Protein AF-A0A1E5A1U1-F1 (afdb_monomer_lite)

Foldseek 3Di:
DDAQFPVNVVCVPPPDADPDLVSLVVVVVVCVVVVPPPDALQQLVVLLVLCLLQVLEAFEEEQEPDDDPQSVLVLVLVLLVLLLLSLQLSVVVCVVPVVHFDLLDQASSQVSSQSSNVSSVCCVPRVQCVFWPKDGKDKDKDWDFDFLVCVLVSVCCVVPVLQVDDPLLSVVVSVSVVSNLVSNLVSVHDHPDQAAWRWYKYWYWYWADDPPDPDTFIKIKIKTKTWGPQQSCSNNVPPDSGTDTTIMMIMIIMTTGDSVSSVVCSVVSQVVSCSSRVPGSVVSSVSRPHHYRYDNDRRHPSPPPPPPPPDPDPPPDDDVVSVCVLPVVLVVVLVVQVVPDPPPDPVSVVVVVVVSVVVSVVSSVVVVVVVVVVD

Sequence (375 aa):
MEGVSTQQFIAEEFGGKVETLDEMLKLWKSNSHLLQAGDSIPTLDDLLKDSKKAPTNTKIAVVPKQPNDSDLSSLRNIRLLEAYISASTSAILYKNNPKGWDIGNPAEAADFITKSADTQFRVITQGLPSVLNFGPAVSQSFNKQVTTADLHFEFLNGLFADFNFSKDILSELDGVLNKVRDSLEALKLSWSDQTQTLNHLVSFHYPVKVMNTELNDWKLRLFYLQVNQHSWRVSVGKSSIGKVDFKMNYFDYVSNFNDGQFERNQDTIQNYIDSLTKQGFEAIEKLTTPVAVKTDETLNQGGAPNLRLAVKSDPRSFTDEEKAEIIGDDIVNLVSNLGDLDITSPEQVYTDVKRIMDKLAEDVSERAKEVVEKK

Radius of gyration: 24.29 Å; chains: 1; bounding box: 54×76×60 Å

Secondary structure (DSSP, 8-state):
-PPPPHHHHHHHHHS-----HHHHHHHHHHHGGGS--SS--HHHHHHHHHHHHTT-EEEEEEEESS--HHHHHHHHHHHHHHHHHHHHHHHHHHHH-TT---TTSHHHHHHHHHHHHHHHHHHHHHH-TTTEEE---EEEEEEEEEETTTHHHHHHHHHHGGG---HHHHHHHHHHHHHHHHHHHHHT---S-TT-EEEEEEEEEEEEEPTTSS-EEEEEEEEEEEEEHHHHHHHH-----SEEEEEEEEEEEEEEE-HHHHHTTHHHHHHHHHHHHSS-HHHHHHHHPPEEEEE-S---S--S----------S-PPPHHHHHHHHHHHHHHHHHHHTT-----HHHHHHHHHHHHHHHHHHHHHHHHHHHHT-

Structure (mmCIF, N/CA/C/O backbone):
data_AF-A0A1E5A1U1-F1
#
_entry.id   AF-A0A1E5A1U1-F1
#
loop_
_atom_site.group_PDB
_atom_site.id
_atom_site.type_symbol
_atom_site.label_atom_id
_atom_site.label_alt_id
_atom_site.label_comp_id
_atom_site.label_asym_id
_atom_site.label_entity_id
_atom_site.label_seq_id
_atom_site.pdbx_PDB_ins_code
_atom_site.Cartn_x
_atom_site.Cartn_y
_atom_site.Cartn_z
_atom_site.occupancy
_atom_site.B_iso_or_equiv
_atom_site.auth_seq_id
_atom_site.auth_comp_id
_atom_site.auth_asym_id
_atom_site.auth_atom_id
_atom_site.pdbx_PDB_model_num
ATOM 1 N N . MET A 1 1 ? -23.531 -15.441 -7.292 1.00 34.59 1 MET A N 1
ATOM 2 C CA . MET A 1 1 ? -23.257 -13.999 -7.439 1.00 34.59 1 MET A CA 1
ATOM 3 C C . MET A 1 1 ? -22.402 -13.857 -8.677 1.00 34.59 1 MET A C 1
ATOM 5 O O . MET A 1 1 ? -21.317 -14.423 -8.699 1.00 34.59 1 MET A O 1
ATOM 9 N N . GLU A 1 2 ? -22.939 -13.249 -9.729 1.00 30.19 2 GLU A N 1
ATOM 10 C CA . GLU A 1 2 ? -22.188 -12.965 -10.954 1.00 30.19 2 GLU A CA 1
ATOM 11 C C . GLU A 1 2 ? -21.201 -11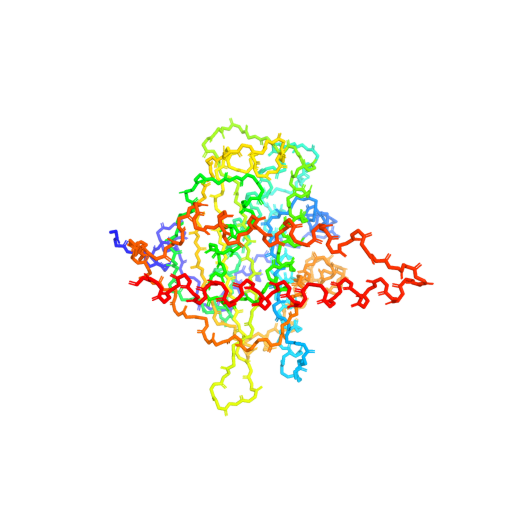.831 -10.654 1.00 30.19 2 GLU A C 1
ATOM 13 O O . GLU A 1 2 ? -21.585 -10.813 -10.080 1.00 30.19 2 GLU A O 1
ATOM 18 N N . GLY A 1 3 ? -19.916 -12.043 -10.943 1.00 31.02 3 GLY A N 1
ATOM 19 C CA . GLY A 1 3 ? -18.892 -11.022 -10.740 1.00 31.02 3 GLY A CA 1
ATOM 20 C C . GLY A 1 3 ? -19.094 -9.888 -11.738 1.00 31.02 3 GLY A C 1
ATOM 21 O O . GLY A 1 3 ? -18.980 -10.105 -12.942 1.00 31.02 3 GLY A O 1
ATOM 22 N N . VAL A 1 4 ? -19.391 -8.686 -11.249 1.00 36.44 4 VAL A N 1
ATOM 23 C CA . VAL A 1 4 ? -19.367 -7.473 -12.074 1.00 36.44 4 VAL A CA 1
ATOM 24 C C . VAL A 1 4 ? -17.914 -7.237 -12.477 1.00 36.44 4 VAL A C 1
ATOM 26 O O . VAL A 1 4 ? -17.033 -7.184 -11.618 1.00 36.44 4 VAL A O 1
ATOM 29 N N . SER A 1 5 ? -17.633 -7.142 -13.779 1.00 43.56 5 SER A N 1
ATOM 30 C CA . SER A 1 5 ? -16.268 -6.849 -14.221 1.00 43.56 5 SER A CA 1
ATOM 31 C C . SER A 1 5 ? -15.852 -5.466 -13.713 1.00 43.56 5 SER A C 1
ATOM 33 O O . SER A 1 5 ? -16.662 -4.538 -13.703 1.00 43.56 5 SER A O 1
ATOM 35 N N . THR A 1 6 ? -14.585 -5.297 -13.324 1.00 41.19 6 THR A N 1
ATOM 36 C CA . THR A 1 6 ? -14.036 -4.007 -12.871 1.00 41.19 6 THR A CA 1
ATOM 37 C C . THR A 1 6 ? -14.375 -2.881 -13.858 1.00 41.19 6 THR A C 1
ATOM 39 O O . THR A 1 6 ? -14.727 -1.782 -13.454 1.00 41.19 6 THR A O 1
ATOM 42 N N . GLN A 1 7 ? -14.379 -3.180 -15.161 1.00 39.28 7 GLN A N 1
ATOM 43 C CA . GLN A 1 7 ? -14.744 -2.240 -16.225 1.00 39.28 7 GLN A CA 1
ATOM 44 C C . GLN A 1 7 ? -16.233 -1.852 -16.232 1.00 39.28 7 GLN A C 1
ATOM 46 O O . GLN A 1 7 ? -16.561 -0.727 -16.597 1.00 39.28 7 GLN A O 1
ATOM 51 N N . GLN A 1 8 ? -17.126 -2.758 -15.833 1.00 40.84 8 GLN A N 1
ATOM 52 C CA . GLN A 1 8 ? -18.572 -2.540 -15.797 1.00 40.84 8 GLN A CA 1
ATOM 53 C C . GLN A 1 8 ? -18.989 -1.734 -14.559 1.00 40.84 8 GLN A C 1
ATOM 55 O O . GLN A 1 8 ? -19.737 -0.774 -14.697 1.00 40.84 8 GLN A O 1
ATOM 60 N N . PHE A 1 9 ? -18.384 -2.002 -13.396 1.00 43.56 9 PHE A N 1
ATOM 61 C CA . PHE A 1 9 ? -18.531 -1.151 -12.206 1.00 43.56 9 PHE A CA 1
ATOM 62 C C . PHE A 1 9 ? -17.988 0.274 -12.445 1.00 43.56 9 PHE A C 1
ATOM 64 O O . PHE A 1 9 ? -18.601 1.261 -12.047 1.00 43.56 9 PHE A O 1
ATOM 71 N N . ILE A 1 10 ? -16.861 0.398 -13.159 1.00 40.12 10 ILE A N 1
ATOM 72 C CA . ILE A 1 10 ? -16.264 1.693 -13.536 1.00 40.12 10 ILE A CA 1
ATOM 73 C C . ILE A 1 10 ? -17.156 2.477 -14.515 1.00 40.12 10 ILE A C 1
ATOM 75 O O . ILE A 1 10 ? -17.260 3.699 -14.402 1.00 40.12 10 ILE A O 1
ATOM 79 N N . ALA A 1 11 ? -17.798 1.797 -15.468 1.00 42.12 11 ALA A N 1
ATOM 80 C CA . ALA A 1 11 ? -18.701 2.430 -16.428 1.00 42.12 11 ALA A CA 1
ATOM 81 C C . ALA A 1 11 ? -20.005 2.919 -15.775 1.00 42.12 11 ALA A C 1
ATOM 83 O O . ALA A 1 11 ? -20.523 3.964 -16.170 1.00 42.12 11 ALA A O 1
ATOM 84 N N . GLU A 1 12 ? -20.508 2.183 -14.783 1.00 42.53 12 GLU A N 1
ATOM 85 C CA . GLU A 1 12 ? -21.774 2.476 -14.108 1.00 42.53 12 GLU A CA 1
ATOM 86 C C . GLU A 1 12 ? -21.691 3.686 -13.165 1.00 42.53 12 GLU A C 1
ATOM 88 O O . GLU A 1 12 ? -22.663 4.433 -13.096 1.00 42.53 12 GLU A O 1
ATOM 93 N N . GLU A 1 13 ? -20.549 3.948 -12.513 1.00 40.09 13 GLU A N 1
ATOM 94 C CA . GLU A 1 13 ? -20.470 5.044 -11.528 1.00 40.09 13 GLU A CA 1
ATOM 95 C C . GLU A 1 13 ? -19.941 6.395 -12.038 1.00 40.09 13 GLU A C 1
ATOM 97 O O . GLU A 1 13 ? -20.192 7.426 -11.415 1.00 40.09 13 GLU A O 1
ATOM 102 N N . PHE A 1 14 ? -19.203 6.451 -13.156 1.00 39.62 14 PHE A N 1
ATOM 103 C CA . PHE A 1 14 ? -18.502 7.697 -13.532 1.00 39.62 14 PHE A CA 1
ATOM 104 C C . PHE A 1 14 ? -18.563 8.097 -15.012 1.00 39.62 14 PHE A C 1
ATOM 106 O O . PHE A 1 14 ? -17.929 9.076 -15.402 1.00 39.62 14 PHE A O 1
ATOM 113 N N . GLY A 1 15 ? -19.367 7.420 -15.838 1.00 36.22 15 GLY A N 1
ATOM 114 C CA . GLY A 1 15 ? -19.815 7.979 -17.121 1.00 36.22 15 GLY A CA 1
ATOM 115 C C . GLY A 1 15 ? -18.727 8.295 -18.162 1.00 36.22 15 GLY A C 1
ATOM 116 O O . GLY A 1 15 ? -18.941 9.164 -19.006 1.00 36.22 15 GLY A O 1
ATOM 117 N N . GLY A 1 16 ? -17.581 7.605 -18.151 1.00 45.38 16 GLY A N 1
ATOM 118 C CA . GLY A 1 16 ? -16.589 7.724 -19.226 1.00 45.38 16 GLY A CA 1
ATOM 119 C C . GLY A 1 16 ? -15.363 6.825 -19.057 1.00 45.38 16 GLY A C 1
ATOM 120 O O . GLY A 1 16 ? -14.805 6.725 -17.968 1.00 45.38 16 GLY A O 1
ATOM 121 N N . LYS A 1 17 ? -14.928 6.183 -20.150 1.00 44.19 17 LYS A N 1
ATOM 122 C CA . LYS A 1 17 ? -13.649 5.462 -20.237 1.00 44.19 17 LYS A CA 1
ATOM 123 C C . LYS A 1 17 ? -12.533 6.455 -20.567 1.00 44.19 17 LYS A C 1
ATOM 125 O O . LYS A 1 17 ? -12.630 7.160 -21.565 1.00 44.19 17 LYS A O 1
ATOM 130 N N . VAL A 1 18 ? -11.480 6.493 -19.755 1.00 48.34 18 VAL A N 1
ATOM 131 C CA . VAL A 1 18 ? -10.193 7.090 -20.141 1.00 48.34 18 VAL A CA 1
ATOM 132 C C . VAL A 1 18 ? -9.328 5.939 -20.641 1.00 48.34 18 VAL A C 1
ATOM 134 O O . VAL A 1 18 ? -9.059 5.011 -19.880 1.00 48.34 18 VAL A O 1
ATOM 137 N N . GLU A 1 19 ? -8.967 5.939 -21.924 1.00 45.19 19 GLU A N 1
ATOM 138 C CA . GLU A 1 19 ? -8.394 4.762 -22.592 1.00 45.19 19 GLU A CA 1
ATOM 139 C C . GLU A 1 19 ? -6.872 4.856 -22.767 1.00 45.19 19 GLU A C 1
ATOM 141 O O . GLU A 1 19 ? -6.223 3.841 -23.024 1.00 45.19 19 GLU A O 1
ATOM 146 N N . THR A 1 20 ? -6.263 6.037 -22.582 1.00 50.47 20 THR A N 1
ATOM 147 C CA . THR A 1 20 ? -4.808 6.213 -22.754 1.00 50.47 20 THR A CA 1
ATOM 148 C C . THR A 1 20 ? -4.145 7.127 -21.714 1.00 50.47 20 THR A C 1
ATOM 150 O O . THR A 1 20 ? -4.751 8.062 -21.188 1.00 50.47 20 THR A O 1
ATOM 153 N N . LEU A 1 21 ? -2.845 6.902 -21.466 1.00 47.12 21 LEU A N 1
ATOM 154 C CA . LEU A 1 21 ? -1.997 7.801 -20.667 1.00 47.12 21 LEU A CA 1
ATOM 155 C C . LEU A 1 21 ? -1.946 9.215 -21.273 1.00 47.12 21 LEU A C 1
ATOM 157 O O . LEU A 1 21 ? -1.870 10.196 -20.544 1.00 47.12 21 LEU A O 1
ATOM 161 N N . ASP A 1 22 ? -2.051 9.334 -22.598 1.00 50.25 22 ASP A N 1
ATOM 162 C CA . ASP A 1 22 ? -2.106 10.616 -23.307 1.00 50.25 22 ASP A CA 1
ATOM 163 C C . ASP A 1 22 ? -3.422 11.371 -23.064 1.00 50.25 22 ASP A C 1
ATOM 165 O O . ASP A 1 22 ? -3.422 12.597 -22.953 1.00 50.25 22 ASP A O 1
ATOM 169 N N . GLU A 1 23 ? -4.549 10.667 -22.937 1.00 54.78 23 GLU A N 1
ATOM 170 C CA . GLU A 1 23 ? -5.832 11.251 -22.526 1.00 54.78 23 GLU A CA 1
ATOM 171 C C . GLU A 1 23 ? -5.821 11.659 -21.060 1.00 54.78 23 GLU A C 1
ATOM 173 O O . GLU A 1 23 ? -6.309 12.738 -20.729 1.00 54.78 23 GLU A O 1
ATOM 178 N N . MET A 1 24 ? -5.190 10.860 -20.198 1.00 51.25 24 MET A N 1
ATOM 179 C CA . MET A 1 24 ? -4.909 11.252 -18.821 1.00 51.25 24 MET A CA 1
ATOM 180 C C . MET A 1 24 ? -4.018 12.490 -18.752 1.00 51.25 24 MET A C 1
ATOM 182 O O . MET A 1 24 ? -4.344 13.429 -18.034 1.00 51.25 24 MET A O 1
ATOM 186 N N . LEU A 1 25 ? -2.933 12.537 -19.527 1.00 52.97 25 LEU A N 1
ATOM 187 C CA . LEU A 1 25 ? -2.028 13.682 -19.619 1.00 52.97 25 LEU A CA 1
ATOM 188 C C . LEU A 1 25 ? -2.711 14.900 -20.251 1.00 52.97 25 LEU A C 1
ATOM 190 O O . LEU A 1 25 ? -2.380 16.028 -19.897 1.00 52.97 25 LEU A O 1
ATOM 194 N N . LYS A 1 26 ? -3.678 14.714 -21.157 1.00 56.72 26 LYS A N 1
ATOM 195 C CA . LYS A 1 26 ? -4.515 15.792 -21.708 1.00 56.72 26 LYS A CA 1
ATOM 196 C C . LYS A 1 26 ? -5.519 16.312 -20.693 1.00 56.72 26 LYS A C 1
ATOM 198 O O . LYS A 1 26 ? -5.571 17.523 -20.523 1.00 56.72 26 LYS A O 1
ATOM 203 N N . LEU A 1 27 ? -6.247 15.439 -19.997 1.00 50.62 27 LEU A N 1
ATOM 204 C CA . LEU A 1 27 ? -7.098 15.798 -18.856 1.00 50.62 27 LEU A CA 1
ATOM 205 C C . LEU A 1 27 ? -6.275 16.487 -17.759 1.00 50.62 27 LEU A C 1
ATOM 207 O O . LEU A 1 27 ? -6.731 17.423 -17.113 1.00 50.62 27 LEU A O 1
ATOM 211 N N . TRP A 1 28 ? -5.031 16.062 -17.570 1.00 54.12 28 TRP A N 1
ATOM 212 C CA . TRP A 1 28 ? -4.085 16.635 -16.623 1.00 54.12 28 TRP A CA 1
ATOM 213 C C . TRP A 1 28 ? -3.588 18.019 -17.061 1.00 54.12 28 TRP A C 1
ATOM 215 O O . TRP A 1 28 ? -3.704 18.972 -16.296 1.00 54.12 28 TRP A O 1
ATOM 225 N N . LYS A 1 29 ? -3.134 18.188 -18.310 1.00 51.78 29 LYS A N 1
ATOM 226 C CA . LYS A 1 29 ? -2.756 19.492 -18.892 1.00 51.78 29 LYS A CA 1
ATOM 227 C C . LYS A 1 29 ? -3.942 20.448 -18.970 1.00 51.78 29 LYS A C 1
ATOM 229 O O . LYS A 1 29 ? -3.779 21.640 -18.744 1.00 51.78 29 LYS A O 1
ATOM 234 N N . SER A 1 30 ? -5.142 19.946 -19.250 1.00 51.28 30 SER A N 1
ATOM 235 C CA . SER A 1 30 ? -6.353 20.760 -19.242 1.00 51.28 30 SER A CA 1
ATOM 236 C C . SER A 1 30 ? -6.776 21.140 -17.832 1.00 51.28 30 SER A C 1
ATOM 238 O O . SER A 1 30 ? -7.519 22.092 -17.707 1.00 51.28 30 SER A O 1
ATOM 240 N N . ASN A 1 31 ? -6.306 20.459 -16.783 1.00 46.06 31 ASN A N 1
ATOM 241 C CA . ASN A 1 31 ? -6.564 20.809 -15.383 1.00 46.06 31 ASN A CA 1
ATOM 242 C C . ASN A 1 31 ? -5.361 21.481 -14.694 1.00 46.06 31 ASN A C 1
ATOM 244 O O . ASN A 1 31 ? -5.498 21.954 -13.570 1.00 46.06 31 ASN A O 1
ATOM 248 N N . SER A 1 32 ? -4.199 21.580 -15.347 1.00 44.91 32 SER A N 1
ATOM 249 C CA . SER A 1 32 ? -2.988 22.177 -14.766 1.00 44.91 32 SER A CA 1
ATOM 250 C C . SER A 1 32 ? -3.137 23.676 -14.501 1.00 44.91 32 SER A C 1
ATOM 252 O O . SER A 1 32 ? -2.494 24.195 -13.599 1.00 44.91 32 SER A O 1
ATOM 254 N N . HIS A 1 33 ? -4.045 24.364 -15.200 1.00 46.62 33 HIS A N 1
ATOM 255 C CA . HIS A 1 33 ? -4.427 25.747 -14.897 1.00 46.62 33 HIS A CA 1
ATOM 256 C C . HIS A 1 33 ? -5.206 25.887 -13.573 1.00 46.62 33 HIS A C 1
ATOM 258 O O . HIS A 1 33 ? -5.174 26.949 -12.965 1.00 46.62 33 HIS A O 1
ATOM 264 N N . LEU A 1 34 ? -5.846 24.819 -13.077 1.00 41.38 34 LEU A N 1
ATOM 265 C CA . LEU A 1 34 ? -6.415 24.766 -11.720 1.00 41.38 34 LEU A CA 1
ATOM 266 C C . LEU A 1 34 ? -5.342 24.473 -10.656 1.00 41.38 34 LEU A C 1
ATOM 268 O O . LEU A 1 34 ? -5.587 24.661 -9.469 1.00 41.38 34 LEU A O 1
ATOM 272 N N . LEU A 1 35 ? -4.157 24.023 -11.086 1.00 45.06 35 LEU A N 1
ATOM 273 C CA . LEU A 1 35 ? -2.941 23.876 -10.281 1.00 45.06 35 LEU A CA 1
ATOM 274 C C . LEU A 1 35 ? -1.976 25.063 -10.469 1.00 45.06 35 LEU A C 1
ATOM 276 O O . LEU A 1 35 ? -0.928 25.096 -9.830 1.00 45.06 35 LEU A O 1
ATOM 280 N N . GLN A 1 36 ? -2.335 26.071 -11.279 1.00 42.88 36 GLN A N 1
ATOM 281 C CA . GLN A 1 36 ? -1.658 27.375 -11.333 1.00 42.88 36 GLN A CA 1
ATOM 282 C C . GLN A 1 36 ? -2.046 28.239 -10.124 1.00 42.88 36 GLN A C 1
ATOM 284 O O . GLN A 1 36 ? -2.349 29.426 -10.251 1.00 42.88 36 GLN A O 1
ATOM 289 N N . ALA A 1 37 ? -2.020 27.655 -8.927 1.00 39.56 37 ALA A N 1
ATOM 290 C CA . ALA A 1 37 ? -1.832 28.468 -7.745 1.00 39.56 37 ALA A CA 1
ATOM 291 C C . ALA A 1 37 ? -0.402 29.015 -7.836 1.00 39.56 37 ALA A C 1
ATOM 293 O O . ALA A 1 37 ? 0.580 28.281 -7.700 1.00 39.56 37 ALA A O 1
ATOM 294 N N . GLY A 1 38 ? -0.299 30.304 -8.164 1.00 39.62 38 GLY A N 1
ATOM 295 C CA . GLY A 1 38 ? 0.889 31.083 -7.854 1.00 39.62 38 GLY A CA 1
ATOM 296 C C . GLY A 1 38 ? 1.258 30.855 -6.387 1.00 39.62 38 GLY A C 1
ATOM 297 O O . GLY A 1 38 ? 0.382 30.689 -5.541 1.00 39.62 38 GLY A O 1
ATOM 298 N N . ASP A 1 39 ? 2.559 30.810 -6.125 1.00 42.84 39 ASP A N 1
ATOM 299 C CA . ASP A 1 39 ? 3.166 30.517 -4.825 1.00 42.84 39 ASP A CA 1
ATOM 300 C C . ASP A 1 39 ? 3.022 29.056 -4.363 1.00 42.84 39 ASP A C 1
ATOM 302 O O . ASP A 1 39 ? 2.329 28.230 -4.949 1.00 42.84 39 ASP A O 1
ATOM 306 N N . SER A 1 40 ? 3.911 28.613 -3.476 1.00 46.84 40 SER A N 1
ATOM 307 C CA . SER A 1 40 ? 3.911 27.247 -2.926 1.00 46.84 40 SER A CA 1
ATOM 308 C C . SER A 1 40 ? 2.527 26.865 -2.398 1.00 46.84 40 SER A C 1
ATOM 310 O O . SER A 1 40 ? 1.834 27.706 -1.840 1.00 46.84 40 SER A O 1
ATOM 312 N N . ILE A 1 41 ? 2.143 25.592 -2.534 1.00 52.97 41 ILE A N 1
ATOM 313 C CA . ILE A 1 41 ? 1.020 25.012 -1.789 1.00 52.97 41 ILE A CA 1
ATOM 314 C C . ILE A 1 41 ? 1.642 24.290 -0.576 1.00 52.97 41 ILE A C 1
ATOM 316 O O . ILE A 1 41 ? 1.879 23.084 -0.654 1.00 52.97 41 ILE A O 1
ATOM 320 N N . PRO A 1 42 ? 2.006 24.993 0.522 1.00 54.12 42 PRO A N 1
ATOM 321 C CA . PRO A 1 42 ? 2.606 24.371 1.708 1.00 54.12 42 PRO A CA 1
ATOM 322 C C . PRO A 1 42 ? 1.765 23.216 2.275 1.00 54.12 42 PRO A C 1
ATOM 324 O O . PRO A 1 42 ? 2.308 22.277 2.846 1.00 54.12 42 PRO A O 1
ATOM 327 N N . THR A 1 43 ? 0.459 23.216 2.012 1.00 64.44 43 THR A N 1
ATOM 328 C CA . THR A 1 43 ? -0.482 22.197 2.479 1.00 64.44 43 THR A CA 1
ATOM 329 C C . THR A 1 43 ? -0.277 20.808 1.872 1.00 64.44 43 THR A C 1
ATOM 331 O O . THR A 1 43 ? -0.716 19.838 2.479 1.00 64.44 43 THR A O 1
ATOM 334 N N . LEU A 1 44 ? 0.369 20.644 0.708 1.00 77.88 44 LEU A N 1
ATOM 335 C CA . LEU A 1 44 ? 0.524 19.302 0.123 1.00 77.88 44 LEU A CA 1
ATOM 336 C C . LEU A 1 44 ? 1.560 18.455 0.877 1.00 77.88 44 LEU A C 1
ATOM 338 O O . LEU A 1 44 ? 1.379 17.249 1.043 1.00 77.88 44 LEU A O 1
ATOM 342 N N . ASP A 1 45 ? 2.621 19.099 1.360 1.00 78.19 45 ASP A N 1
ATOM 343 C CA . ASP A 1 45 ? 3.608 18.483 2.248 1.00 78.19 45 ASP A CA 1
ATOM 344 C C . ASP A 1 45 ? 2.995 18.170 3.614 1.00 78.19 45 ASP A C 1
ATOM 346 O O . ASP A 1 45 ? 3.186 17.076 4.143 1.00 78.19 45 ASP A O 1
ATOM 350 N N . ASP A 1 46 ? 2.181 19.085 4.145 1.00 82.25 46 ASP A N 1
ATOM 351 C CA . ASP A 1 46 ? 1.442 18.842 5.383 1.00 82.25 46 ASP A CA 1
ATOM 352 C C . ASP A 1 46 ? 0.517 17.627 5.244 1.00 82.25 46 ASP A C 1
ATOM 354 O O . ASP A 1 46 ? 0.564 16.747 6.096 1.00 82.25 46 ASP A O 1
ATOM 358 N N . LEU A 1 47 ? -0.208 17.477 4.127 1.00 84.50 47 LEU A N 1
ATOM 359 C CA . LEU A 1 47 ? -1.033 16.288 3.862 1.00 84.50 47 LEU A CA 1
ATOM 360 C C . LEU A 1 47 ? -0.210 14.993 3.768 1.00 84.50 47 LEU A C 1
ATOM 362 O O . LEU A 1 47 ? -0.629 13.948 4.270 1.00 84.50 47 LEU A O 1
ATOM 366 N N . LEU A 1 48 ? 0.972 15.035 3.145 1.00 85.38 48 LEU A N 1
ATOM 367 C CA . LEU A 1 48 ? 1.872 13.878 3.088 1.00 85.38 48 LEU A CA 1
ATOM 368 C C . LEU A 1 48 ? 2.415 13.520 4.477 1.00 85.38 48 LEU A C 1
ATOM 370 O O . LEU A 1 48 ? 2.482 12.343 4.831 1.00 85.38 48 LEU A O 1
ATOM 374 N N . LYS A 1 49 ? 2.761 14.511 5.299 1.00 86.25 49 LYS A N 1
ATOM 375 C CA . LYS A 1 49 ? 3.170 14.304 6.695 1.00 86.25 49 LYS A CA 1
ATOM 376 C C . LYS A 1 49 ? 2.014 13.801 7.552 1.00 86.25 49 LYS A C 1
ATOM 378 O O . LYS A 1 49 ? 2.212 12.923 8.388 1.00 86.25 49 LYS A O 1
ATOM 383 N N . ASP A 1 50 ? 0.815 14.307 7.322 1.00 86.88 50 ASP A N 1
ATOM 384 C CA . ASP A 1 50 ? -0.399 13.883 8.005 1.00 86.88 50 ASP A CA 1
ATOM 385 C C . ASP A 1 50 ? -0.756 12.440 7.669 1.00 86.88 50 ASP A C 1
ATOM 387 O O . ASP A 1 50 ? -1.123 11.696 8.574 1.00 86.88 50 ASP A O 1
ATOM 391 N N . SER A 1 51 ? -0.496 11.977 6.442 1.00 85.50 51 SER A N 1
ATOM 392 C CA . SER A 1 51 ? -0.631 10.554 6.093 1.00 85.50 51 SER A CA 1
ATOM 393 C C . SER A 1 51 ? 0.308 9.624 6.880 1.00 85.50 51 SER A C 1
ATOM 395 O O . SER A 1 51 ? 0.049 8.426 6.970 1.00 85.50 51 SER A O 1
ATOM 397 N N . LYS A 1 52 ? 1.380 10.153 7.498 1.00 85.25 52 LYS A N 1
ATOM 398 C CA . LYS A 1 52 ? 2.212 9.390 8.448 1.00 85.25 52 LYS A CA 1
ATOM 399 C C . LYS A 1 52 ? 1.615 9.333 9.852 1.00 85.25 52 LYS A C 1
ATOM 401 O O . LYS A 1 52 ? 1.852 8.362 10.565 1.00 85.25 52 LYS A O 1
ATOM 406 N N . LYS A 1 53 ? 0.890 10.375 10.270 1.00 87.25 53 LYS A N 1
ATOM 407 C CA . LYS A 1 53 ? 0.205 10.410 11.574 1.00 87.25 53 LYS A CA 1
ATOM 408 C C . LYS A 1 53 ? -1.075 9.580 11.534 1.00 87.25 53 LYS A C 1
ATOM 410 O O . LYS A 1 53 ? -1.366 8.854 12.474 1.00 87.25 53 LYS A O 1
ATOM 415 N N . ALA A 1 54 ? -1.798 9.684 10.426 1.00 89.44 54 ALA A N 1
ATOM 416 C CA . ALA A 1 54 ? -3.023 8.976 10.129 1.00 89.44 54 ALA A CA 1
ATOM 417 C C . ALA A 1 54 ? -2.769 8.018 8.962 1.00 89.44 54 ALA A C 1
ATOM 419 O O . ALA A 1 54 ? -2.912 8.431 7.812 1.00 89.44 54 ALA A O 1
ATOM 420 N N . PRO A 1 55 ? -2.330 6.772 9.233 1.00 89.44 55 PRO A N 1
ATOM 421 C CA . PRO A 1 55 ? -1.928 5.842 8.187 1.00 89.44 55 PRO A CA 1
ATOM 422 C C . PRO A 1 55 ? -3.139 5.471 7.332 1.00 89.44 55 PRO A C 1
ATOM 424 O O . PRO A 1 55 ? -4.067 4.818 7.800 1.00 89.44 55 PRO A O 1
ATOM 427 N N . THR A 1 56 ? -3.114 5.902 6.074 1.00 90.50 56 THR A N 1
ATOM 428 C CA . THR A 1 56 ? -4.194 5.674 5.091 1.00 90.50 56 THR A CA 1
ATOM 429 C C . THR A 1 56 ? -3.895 4.504 4.160 1.00 90.50 56 THR A C 1
ATOM 431 O O . THR A 1 56 ? -4.778 3.955 3.498 1.00 90.50 56 THR A O 1
ATOM 434 N N . ASN A 1 57 ? -2.622 4.115 4.116 1.00 95.12 57 ASN A N 1
ATOM 435 C CA . ASN A 1 57 ? -2.134 2.974 3.377 1.00 95.12 57 ASN A CA 1
ATOM 436 C C . ASN A 1 57 ? -0.992 2.277 4.127 1.00 95.12 57 ASN A C 1
ATOM 438 O O . ASN A 1 57 ? -0.391 2.813 5.061 1.00 95.12 57 ASN A O 1
ATOM 442 N N . THR A 1 58 ? -0.672 1.072 3.680 1.00 95.81 58 THR A N 1
ATOM 443 C CA . THR A 1 58 ? 0.536 0.342 4.033 1.00 95.81 58 THR A CA 1
ATOM 444 C C . THR A 1 58 ? 1.217 -0.080 2.750 1.00 95.81 58 THR A C 1
ATOM 446 O O . THR A 1 58 ? 0.671 -0.865 1.982 1.00 95.81 58 THR A O 1
ATOM 449 N N . LYS A 1 59 ? 2.416 0.444 2.517 1.00 96.56 59 LYS A N 1
ATOM 450 C CA . LYS A 1 59 ? 3.220 0.129 1.339 1.00 96.56 59 LYS A CA 1
ATOM 451 C C . LYS A 1 59 ? 4.334 -0.814 1.742 1.00 96.56 59 LYS A C 1
ATOM 453 O O . LYS A 1 59 ? 5.130 -0.483 2.620 1.00 96.56 59 LYS A O 1
ATOM 458 N N . ILE A 1 60 ? 4.395 -1.965 1.098 1.00 96.75 60 ILE A N 1
ATOM 459 C CA . ILE A 1 60 ? 5.391 -3.001 1.341 1.00 96.75 60 ILE A CA 1
ATOM 460 C C . ILE A 1 60 ? 6.033 -3.354 0.003 1.00 96.75 60 ILE A C 1
ATOM 462 O O . ILE A 1 60 ? 5.343 -3.458 -1.010 1.00 96.75 60 ILE A O 1
ATOM 466 N N . ALA A 1 61 ? 7.347 -3.540 0.007 1.00 96.25 61 ALA A N 1
ATOM 467 C CA . ALA A 1 61 ? 8.079 -4.096 -1.119 1.00 96.25 61 ALA A CA 1
ATOM 468 C C . ALA A 1 61 ? 8.914 -5.282 -0.641 1.00 96.25 61 ALA A C 1
ATOM 470 O O . ALA A 1 61 ? 9.740 -5.143 0.262 1.00 96.25 61 ALA A O 1
ATOM 471 N N . VAL A 1 62 ? 8.712 -6.442 -1.255 1.00 94.06 62 VAL A N 1
ATOM 472 C CA . VAL A 1 62 ? 9.570 -7.605 -1.045 1.00 94.06 62 VAL A CA 1
ATOM 473 C C . VAL A 1 62 ? 10.878 -7.380 -1.789 1.00 94.06 62 VAL A C 1
ATOM 475 O O . VAL A 1 62 ? 10.876 -7.127 -2.990 1.00 94.06 62 VAL A O 1
ATOM 478 N N . VAL A 1 63 ? 11.996 -7.470 -1.077 1.00 93.50 63 VAL A N 1
ATOM 479 C CA . VAL A 1 63 ? 13.335 -7.243 -1.620 1.00 93.50 63 VAL A CA 1
ATOM 480 C C . VAL A 1 63 ? 14.128 -8.547 -1.531 1.00 93.50 63 VAL A C 1
ATOM 482 O O . VAL A 1 63 ? 14.334 -9.042 -0.418 1.00 93.50 63 VAL A O 1
ATOM 485 N N . PRO A 1 64 ? 14.607 -9.108 -2.656 1.00 90.94 64 PRO A N 1
ATOM 486 C CA . PRO A 1 64 ? 15.532 -10.237 -2.616 1.00 90.94 64 PRO A CA 1
ATOM 487 C C . PRO A 1 64 ? 16.752 -9.899 -1.748 1.00 90.94 64 PRO A C 1
ATOM 489 O O . PRO A 1 64 ? 17.258 -8.778 -1.823 1.00 90.94 64 PRO A O 1
ATOM 492 N N . LYS A 1 65 ? 17.267 -10.829 -0.929 1.00 89.94 65 LYS A N 1
ATOM 493 C CA . LYS A 1 65 ? 18.473 -10.550 -0.114 1.00 89.94 65 LYS A CA 1
ATOM 494 C C . LYS A 1 65 ? 19.698 -10.238 -0.975 1.00 89.94 65 LYS A C 1
ATOM 496 O O . LYS A 1 65 ? 20.580 -9.505 -0.529 1.00 89.94 65 LYS A O 1
ATOM 501 N N . GLN A 1 66 ? 19.732 -10.768 -2.195 1.00 90.19 66 GLN A N 1
ATOM 502 C CA . GLN A 1 66 ? 20.765 -10.523 -3.198 1.00 90.19 66 GLN A CA 1
ATOM 503 C C . GLN A 1 66 ? 20.105 -10.019 -4.494 1.00 90.19 66 GLN A C 1
ATOM 505 O O . GLN A 1 66 ? 19.935 -10.801 -5.428 1.00 90.19 66 GLN A O 1
ATOM 510 N N . PRO A 1 67 ? 19.666 -8.746 -4.544 1.00 91.81 67 PRO A N 1
ATOM 511 C CA . PRO A 1 67 ? 19.001 -8.204 -5.723 1.00 91.81 67 PRO A CA 1
ATOM 512 C C . PRO A 1 67 ? 20.009 -8.044 -6.866 1.00 91.81 67 PRO A C 1
ATOM 514 O O . PRO A 1 67 ? 21.132 -7.585 -6.645 1.00 91.81 67 PRO A O 1
ATOM 517 N N . ASN A 1 68 ? 19.607 -8.404 -8.084 1.00 90.44 68 ASN A N 1
ATOM 518 C CA . ASN A 1 68 ? 20.402 -8.130 -9.281 1.00 90.44 68 ASN A CA 1
ATOM 519 C C . ASN A 1 68 ? 20.160 -6.693 -9.797 1.00 90.44 68 ASN A C 1
ATOM 521 O O . ASN A 1 68 ? 19.332 -5.955 -9.260 1.00 90.44 68 ASN A O 1
ATOM 525 N N . ASP A 1 69 ? 20.871 -6.273 -10.847 1.00 92.75 69 ASP A N 1
ATOM 526 C CA . ASP A 1 69 ? 20.732 -4.913 -11.397 1.00 92.75 69 ASP A CA 1
ATOM 527 C C . ASP A 1 69 ? 19.309 -4.606 -11.894 1.00 92.75 69 ASP A C 1
ATOM 529 O O . ASP A 1 69 ? 18.830 -3.478 -11.749 1.00 92.75 69 ASP A O 1
ATOM 533 N N . SER A 1 70 ? 18.611 -5.612 -12.433 1.00 91.50 70 SER A N 1
ATOM 534 C CA . SER A 1 70 ? 17.214 -5.478 -12.858 1.00 91.50 70 SER A CA 1
ATOM 535 C C . SER A 1 70 ? 16.302 -5.222 -11.659 1.00 91.50 70 SER A C 1
ATOM 537 O O . SER A 1 70 ? 15.492 -4.302 -11.702 1.00 91.50 70 SER A O 1
ATOM 539 N N . ASP A 1 71 ? 16.476 -5.967 -10.563 1.00 91.75 71 ASP A N 1
ATOM 540 C CA . ASP A 1 71 ? 15.721 -5.768 -9.323 1.00 91.75 71 ASP A CA 1
ATOM 541 C C . ASP A 1 71 ? 15.948 -4.370 -8.751 1.00 91.75 71 ASP A C 1
ATOM 543 O O . ASP A 1 71 ? 15.008 -3.703 -8.322 1.00 91.75 71 ASP A O 1
ATOM 547 N N . LEU A 1 72 ? 17.197 -3.898 -8.761 1.00 93.50 72 LEU A N 1
ATOM 548 C CA . LEU A 1 72 ? 17.531 -2.554 -8.300 1.00 93.50 72 LEU A CA 1
ATOM 549 C C . LEU A 1 72 ? 16.873 -1.470 -9.165 1.00 93.50 72 LEU A C 1
ATOM 551 O O . LEU A 1 72 ? 16.441 -0.452 -8.618 1.00 93.50 72 LEU A O 1
ATOM 555 N N . SER A 1 73 ? 16.777 -1.678 -10.482 1.00 93.19 73 SER A N 1
ATOM 556 C CA . SER A 1 73 ? 16.068 -0.773 -11.394 1.00 93.19 73 SER A CA 1
ATOM 557 C C . SER A 1 73 ? 14.567 -0.737 -11.093 1.00 93.19 73 SER A C 1
ATOM 559 O O . SER A 1 73 ? 14.024 0.328 -10.788 1.00 93.19 73 SER A O 1
ATOM 561 N N . SER A 1 74 ? 13.905 -1.897 -11.053 1.00 93.25 74 SER A N 1
ATOM 562 C CA . SER A 1 74 ? 12.468 -1.986 -10.770 1.00 93.25 74 SER A CA 1
ATOM 563 C C . SER A 1 74 ? 12.126 -1.463 -9.368 1.00 93.25 74 SER A C 1
ATOM 565 O O . SER A 1 74 ? 11.126 -0.772 -9.193 1.00 93.25 74 SER A O 1
ATOM 567 N N . LEU A 1 75 ? 12.980 -1.677 -8.359 1.00 93.75 75 LEU A N 1
ATOM 568 C CA . LEU A 1 75 ? 12.793 -1.102 -7.021 1.00 93.75 75 LEU A CA 1
ATOM 569 C C . LEU A 1 75 ? 12.851 0.430 -7.021 1.00 93.75 75 LEU A C 1
ATOM 571 O O . LEU A 1 75 ? 12.082 1.064 -6.297 1.00 93.75 75 LEU A O 1
ATOM 575 N N . ARG A 1 76 ? 13.724 1.048 -7.827 1.00 94.62 76 ARG A N 1
ATOM 576 C CA . ARG A 1 76 ? 13.728 2.512 -8.008 1.00 94.62 76 ARG A CA 1
ATOM 577 C C . ARG A 1 76 ? 12.444 2.978 -8.690 1.00 94.62 76 ARG A C 1
ATOM 579 O O . ARG A 1 76 ? 11.840 3.948 -8.233 1.00 94.62 76 ARG A O 1
ATOM 586 N N . ASN A 1 77 ? 11.988 2.251 -9.710 1.00 94.69 77 ASN A N 1
ATOM 587 C CA . ASN A 1 77 ? 10.729 2.533 -10.399 1.00 94.69 77 ASN A CA 1
ATOM 588 C C . ASN A 1 77 ? 9.532 2.475 -9.446 1.00 94.69 77 ASN A C 1
ATOM 590 O O . ASN A 1 77 ? 8.721 3.396 -9.418 1.00 94.69 77 ASN A O 1
ATOM 594 N N . ILE A 1 78 ? 9.462 1.445 -8.603 1.00 95.38 78 ILE A N 1
ATOM 595 C CA . ILE A 1 78 ? 8.416 1.277 -7.589 1.00 95.38 78 ILE A CA 1
ATOM 596 C C . ILE A 1 78 ? 8.404 2.449 -6.604 1.00 95.38 78 ILE A C 1
ATOM 598 O O . ILE A 1 78 ? 7.338 2.953 -6.258 1.00 95.38 78 ILE A O 1
ATOM 602 N N . ARG A 1 79 ? 9.570 2.941 -6.170 1.00 95.38 79 ARG A N 1
ATOM 603 C CA . ARG A 1 79 ? 9.629 4.116 -5.286 1.00 95.38 79 ARG A CA 1
ATOM 604 C C . ARG A 1 79 ? 9.136 5.385 -5.970 1.00 95.38 79 ARG A C 1
ATOM 606 O O . ARG A 1 79 ? 8.382 6.140 -5.358 1.00 95.38 79 ARG A O 1
ATOM 613 N N . LEU A 1 80 ? 9.511 5.603 -7.230 1.00 94.88 80 LEU A N 1
ATOM 614 C CA . LEU A 1 80 ? 9.011 6.734 -8.013 1.00 94.88 80 LEU A CA 1
ATOM 615 C C . LEU A 1 80 ? 7.494 6.640 -8.236 1.00 94.88 80 LEU A C 1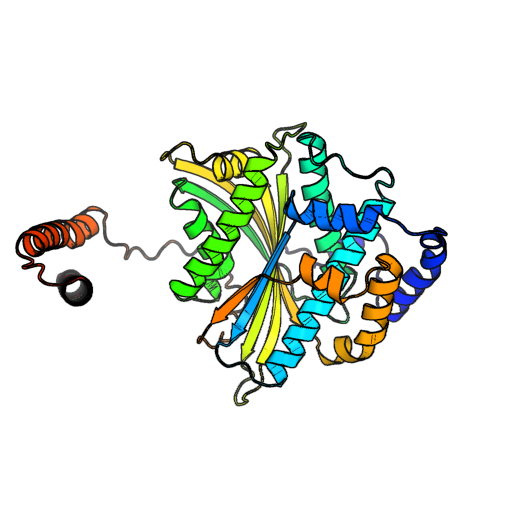
ATOM 617 O O . LEU A 1 80 ? 6.783 7.632 -8.069 1.00 94.88 80 LEU A O 1
ATOM 621 N N . LEU A 1 81 ? 6.989 5.443 -8.535 1.00 95.25 81 LEU A N 1
ATOM 622 C CA . LEU A 1 81 ? 5.564 5.157 -8.673 1.00 95.25 81 LEU A CA 1
ATOM 623 C C . LEU A 1 81 ? 4.804 5.474 -7.379 1.00 95.25 81 LEU A C 1
ATOM 625 O O . LEU A 1 81 ? 3.773 6.142 -7.404 1.00 95.25 81 LEU A O 1
ATOM 629 N N . GLU A 1 82 ? 5.315 5.033 -6.234 1.00 95.62 82 GLU A N 1
ATOM 630 C CA . GLU A 1 82 ? 4.674 5.255 -4.938 1.00 95.62 82 GLU A CA 1
ATOM 631 C C . GLU A 1 82 ? 4.709 6.721 -4.497 1.00 95.62 82 GLU A C 1
ATOM 633 O O . GLU A 1 82 ? 3.739 7.204 -3.902 1.00 95.62 82 GLU A O 1
ATOM 638 N N . ALA A 1 83 ? 5.778 7.447 -4.832 1.00 94.00 83 ALA A N 1
ATOM 639 C CA . ALA A 1 83 ? 5.847 8.892 -4.652 1.00 94.00 83 ALA A CA 1
ATOM 640 C C . ALA A 1 83 ? 4.811 9.612 -5.528 1.00 94.00 83 ALA A C 1
ATOM 642 O O . ALA A 1 83 ? 4.092 10.483 -5.035 1.00 94.00 83 ALA A O 1
ATOM 643 N N . TYR A 1 84 ? 4.670 9.203 -6.793 1.00 93.31 84 TYR A N 1
ATOM 644 C CA . TYR A 1 84 ? 3.652 9.723 -7.706 1.00 93.31 84 TYR A CA 1
ATOM 645 C C . TYR A 1 84 ? 2.233 9.489 -7.184 1.00 93.31 84 TYR A C 1
ATOM 647 O O . TYR A 1 84 ? 1.432 10.425 -7.131 1.00 93.31 84 TYR A O 1
ATOM 655 N N . ILE A 1 85 ? 1.925 8.257 -6.768 1.00 94.56 85 ILE A N 1
ATOM 656 C CA . ILE A 1 85 ? 0.614 7.881 -6.229 1.00 94.56 85 ILE A CA 1
ATOM 657 C C . ILE A 1 85 ? 0.280 8.750 -5.016 1.00 94.56 85 ILE A C 1
ATOM 659 O O . ILE A 1 85 ? -0.814 9.312 -4.935 1.00 94.56 85 ILE A O 1
ATOM 663 N N . SER A 1 86 ? 1.225 8.902 -4.087 1.00 93.62 86 SER A N 1
ATOM 664 C CA . SER A 1 86 ? 1.034 9.719 -2.890 1.00 93.62 86 SER A CA 1
ATOM 665 C C . SER A 1 86 ? 0.872 11.205 -3.207 1.00 93.62 86 SER A C 1
ATOM 667 O O . SER A 1 86 ? -0.060 11.821 -2.697 1.00 93.62 86 SER A O 1
ATOM 669 N N . ALA A 1 87 ? 1.709 11.781 -4.075 1.00 90.75 87 ALA A N 1
ATOM 670 C CA . ALA A 1 87 ? 1.590 13.186 -4.468 1.00 90.75 87 ALA A CA 1
ATOM 671 C C . ALA A 1 87 ? 0.249 13.469 -5.168 1.00 90.75 87 ALA A C 1
ATOM 673 O O . ALA A 1 87 ? -0.434 14.437 -4.830 1.00 90.75 87 ALA A O 1
ATOM 674 N N . SER A 1 88 ? -0.167 12.586 -6.081 1.00 89.69 88 SER A N 1
ATOM 675 C CA . SER A 1 88 ? -1.459 12.669 -6.777 1.00 89.69 88 SER A CA 1
ATOM 676 C C . SER A 1 88 ? -2.634 12.577 -5.804 1.00 89.69 88 SER A C 1
ATOM 678 O O . SER A 1 88 ? -3.575 13.367 -5.882 1.00 89.69 88 SER A O 1
ATOM 680 N N . THR A 1 89 ? -2.561 11.642 -4.853 1.00 92.88 89 THR A N 1
ATOM 681 C CA . THR A 1 89 ? -3.578 11.462 -3.808 1.00 92.88 89 THR A CA 1
ATOM 682 C C . THR A 1 89 ? -3.712 12.729 -2.969 1.00 92.88 89 THR A C 1
ATOM 684 O O . THR A 1 89 ? -4.814 13.264 -2.843 1.00 92.88 89 THR A O 1
ATOM 687 N N . SER A 1 90 ? -2.599 13.271 -2.467 1.00 90.62 90 SER A N 1
ATOM 688 C CA . SER A 1 90 ? -2.601 14.511 -1.686 1.00 90.62 90 SER A CA 1
ATOM 689 C C . SER A 1 90 ? -3.119 15.705 -2.488 1.00 90.62 90 SER A C 1
ATOM 691 O O . SER A 1 90 ? -3.857 16.523 -1.945 1.00 90.62 90 SER A O 1
ATOM 693 N N . ALA A 1 91 ? -2.808 15.795 -3.785 1.00 88.00 91 ALA A N 1
ATOM 694 C CA . ALA A 1 91 ? -3.316 16.862 -4.648 1.00 88.00 91 ALA A CA 1
ATOM 695 C C . ALA A 1 91 ? -4.843 16.806 -4.804 1.00 88.00 91 ALA A C 1
ATOM 697 O O . ALA A 1 91 ? -5.517 17.834 -4.708 1.00 88.00 91 ALA A O 1
ATOM 698 N N . ILE A 1 92 ? -5.405 15.610 -5.000 1.00 89.38 92 ILE A N 1
ATOM 699 C CA . ILE A 1 92 ? -6.858 15.415 -5.094 1.00 89.38 92 ILE A CA 1
ATOM 700 C C . ILE A 1 92 ? -7.532 15.714 -3.749 1.00 89.38 92 ILE A C 1
ATOM 702 O O . ILE A 1 92 ? -8.543 16.417 -3.714 1.00 89.38 92 ILE A O 1
ATOM 706 N N . LEU A 1 93 ? -6.965 15.237 -2.637 1.00 90.62 93 LEU A N 1
ATOM 707 C CA . LEU A 1 93 ? -7.481 15.525 -1.296 1.00 90.62 93 LEU A CA 1
ATOM 708 C C . LEU A 1 93 ? -7.465 17.023 -0.989 1.00 90.62 93 LEU A C 1
ATOM 710 O O . LEU A 1 93 ? -8.461 17.546 -0.493 1.00 90.62 93 LEU A O 1
ATOM 714 N N . TYR A 1 94 ? -6.379 17.720 -1.332 1.00 88.44 94 TYR A N 1
ATOM 715 C CA . TYR A 1 94 ? -6.281 19.168 -1.182 1.00 88.44 94 TYR A CA 1
ATOM 716 C C . TYR A 1 94 ? -7.339 19.892 -2.016 1.00 88.44 94 TYR A C 1
ATOM 718 O O . TYR A 1 94 ? -8.021 20.777 -1.513 1.00 88.44 94 TYR A O 1
ATOM 726 N N . LYS A 1 95 ? -7.539 19.488 -3.274 1.00 86.00 95 LYS A N 1
ATOM 727 C CA . LYS A 1 95 ? -8.585 20.066 -4.130 1.00 86.00 95 LYS A CA 1
ATOM 728 C C . LYS A 1 95 ? -9.978 19.916 -3.510 1.00 86.00 95 LYS A C 1
ATOM 730 O O . LYS A 1 95 ? -10.783 20.841 -3.584 1.00 86.00 95 LYS A O 1
ATOM 735 N N . ASN A 1 96 ? -10.256 18.763 -2.905 1.00 86.50 96 ASN A N 1
ATOM 736 C CA . ASN A 1 96 ? -11.547 18.474 -2.283 1.00 86.50 96 ASN A CA 1
ATOM 737 C C . ASN A 1 96 ? -11.710 19.142 -0.908 1.00 86.50 96 ASN A C 1
ATOM 739 O O . ASN A 1 96 ? -12.837 19.394 -0.488 1.00 86.50 96 ASN A O 1
ATOM 743 N N . ASN A 1 97 ? -10.607 19.446 -0.220 1.00 88.56 97 ASN A N 1
ATOM 744 C CA . ASN A 1 97 ? -10.603 20.185 1.037 1.00 88.56 97 ASN A CA 1
ATOM 745 C C . ASN A 1 97 ? -9.403 21.159 1.125 1.00 88.56 97 ASN A C 1
ATOM 747 O O . ASN A 1 97 ? -8.404 20.860 1.787 1.00 88.56 97 ASN A O 1
ATOM 751 N N . PRO A 1 98 ? -9.494 22.355 0.503 1.00 85.56 98 PRO A N 1
ATOM 752 C CA . PRO A 1 98 ? -8.364 23.289 0.423 1.00 85.56 98 PRO A CA 1
ATOM 753 C C . PRO A 1 98 ? -7.937 23.892 1.764 1.00 85.56 98 PRO A C 1
ATOM 755 O O . PRO A 1 98 ? -6.862 24.479 1.862 1.00 85.56 98 PRO A O 1
ATOM 758 N N . LYS A 1 99 ? -8.780 23.780 2.798 1.00 85.62 99 LYS A N 1
ATOM 759 C CA . LYS A 1 99 ? -8.476 24.260 4.153 1.00 85.62 99 LYS A CA 1
ATOM 760 C C . LYS A 1 99 ? -7.575 23.297 4.934 1.00 85.62 99 LYS A C 1
ATOM 762 O O . LYS A 1 99 ? -7.060 23.692 5.973 1.00 85.62 99 LYS A O 1
ATOM 767 N N . GLY A 1 100 ? -7.367 22.081 4.426 1.00 85.75 100 GLY A N 1
ATOM 768 C CA . GLY A 1 100 ? -6.661 21.018 5.134 1.00 85.75 100 GLY A CA 1
ATOM 769 C C . GLY A 1 100 ? -7.558 20.267 6.119 1.00 85.75 100 GLY A C 1
ATOM 770 O O . GLY A 1 100 ? -8.755 20.535 6.227 1.00 85.75 100 GLY A O 1
ATOM 771 N N . TRP A 1 101 ? -6.961 19.298 6.804 1.00 88.19 101 TRP A N 1
ATOM 772 C CA . TRP A 1 101 ? -7.622 18.410 7.758 1.00 88.19 101 TRP A CA 1
ATOM 773 C C . TRP A 1 101 ? -7.032 18.623 9.147 1.00 88.19 101 TRP A C 1
ATOM 775 O O . TRP A 1 101 ? -5.810 18.659 9.287 1.00 88.19 101 TRP A O 1
ATOM 785 N N . ASP A 1 102 ? -7.867 18.717 10.178 1.00 90.75 102 ASP A N 1
ATOM 786 C CA . ASP A 1 102 ? -7.391 18.664 11.557 1.00 90.75 102 ASP A CA 1
ATOM 787 C C . ASP A 1 102 ? -7.273 17.205 12.011 1.00 90.75 102 ASP A C 1
ATOM 789 O O . ASP A 1 102 ? -8.194 16.623 12.576 1.00 90.75 102 ASP A O 1
ATOM 793 N N . ILE A 1 103 ? -6.108 16.593 11.790 1.00 91.50 103 ILE A N 1
ATOM 794 C CA . ILE A 1 103 ? -5.837 15.210 12.225 1.00 91.50 103 ILE A CA 1
ATOM 795 C C . ILE A 1 103 ? -5.825 15.070 13.760 1.00 91.50 103 ILE A C 1
ATOM 797 O O . ILE A 1 103 ? -5.918 13.961 14.284 1.00 91.50 103 ILE A O 1
ATOM 801 N N . GLY A 1 104 ? -5.733 16.180 14.503 1.00 90.44 104 GLY A N 1
ATOM 802 C CA . GLY A 1 104 ? -5.917 16.185 15.953 1.00 90.44 104 GLY A CA 1
ATOM 803 C C . GLY A 1 104 ? -7.377 15.986 16.370 1.00 90.44 104 GLY A C 1
ATOM 804 O O . GLY A 1 104 ? -7.635 15.548 17.493 1.00 90.44 104 GLY A O 1
ATOM 805 N N . ASN A 1 105 ? -8.329 16.269 15.477 1.00 93.62 105 ASN A N 1
ATOM 806 C CA . ASN A 1 105 ? -9.743 15.990 15.666 1.00 93.62 105 ASN A CA 1
ATOM 807 C C . ASN A 1 105 ? -10.061 14.542 15.241 1.00 93.62 105 ASN A C 1
ATOM 809 O O . ASN A 1 105 ? -9.928 14.200 14.064 1.00 93.62 105 ASN A O 1
ATOM 813 N N . PRO A 1 106 ? -10.553 13.684 16.154 1.00 91.62 106 PRO A N 1
ATOM 814 C CA . PRO A 1 106 ? -10.815 12.279 15.846 1.00 91.62 106 PRO A CA 1
ATOM 815 C C . PRO A 1 106 ? -11.778 12.002 14.685 1.00 91.62 106 PRO A C 1
ATOM 817 O O . PRO A 1 106 ? -11.627 10.980 14.014 1.00 91.62 106 PRO A O 1
ATOM 820 N N . ALA A 1 107 ? -12.765 12.874 14.457 1.00 91.56 107 ALA A N 1
ATOM 821 C CA . ALA A 1 107 ? -13.743 12.704 13.385 1.00 91.56 107 ALA A CA 1
ATOM 822 C C . ALA A 1 107 ? -13.156 13.113 12.028 1.00 91.56 107 ALA A C 1
ATOM 824 O O . ALA A 1 107 ? -13.328 12.402 11.037 1.00 91.56 107 ALA A O 1
ATOM 825 N N . GLU A 1 108 ? -12.414 14.223 11.988 1.00 92.94 108 GLU A N 1
ATOM 826 C CA . GLU A 1 108 ? -11.710 14.649 10.774 1.00 92.94 108 GLU A CA 1
ATOM 827 C C . GLU A 1 108 ? -10.579 13.682 10.407 1.00 92.94 108 GLU A C 1
ATOM 829 O O . GLU A 1 108 ? -10.398 13.385 9.230 1.00 92.94 108 GLU A O 1
ATOM 834 N N . ALA A 1 109 ? -9.873 13.114 11.389 1.00 92.81 109 ALA A N 1
ATOM 835 C CA . ALA A 1 109 ? -8.871 12.077 11.151 1.00 92.81 109 ALA A CA 1
ATOM 836 C C . ALA A 1 109 ? -9.480 10.810 10.520 1.00 92.81 109 ALA A C 1
ATOM 838 O O . ALA A 1 109 ? -8.902 10.248 9.589 1.00 92.81 109 ALA A O 1
ATOM 839 N N . ALA A 1 110 ? -10.656 10.368 10.983 1.00 92.00 110 ALA A N 1
ATOM 840 C CA . ALA A 1 110 ? -11.336 9.197 10.426 1.00 92.00 110 ALA A CA 1
ATOM 841 C C . ALA A 1 110 ? -11.800 9.432 8.976 1.00 92.00 110 ALA A C 1
ATOM 843 O O . ALA A 1 110 ? -11.628 8.563 8.112 1.00 92.00 110 ALA A O 1
ATOM 844 N N . ASP A 1 111 ? -12.348 10.617 8.695 1.00 92.12 111 ASP A N 1
ATOM 845 C CA . ASP A 1 111 ? -12.771 11.015 7.349 1.00 92.12 111 ASP A CA 1
ATOM 846 C C . ASP A 1 111 ? -11.563 11.197 6.408 1.00 92.12 111 ASP A C 1
ATOM 848 O O . ASP A 1 111 ? -11.586 10.717 5.272 1.00 92.12 111 ASP A O 1
ATOM 852 N N . PHE A 1 112 ? -10.456 11.772 6.899 1.00 94.00 112 PHE A N 1
ATOM 853 C CA . PHE A 1 112 ? -9.192 11.853 6.163 1.00 94.00 112 PHE A CA 1
ATOM 854 C C . PHE A 1 112 ? -8.665 10.469 5.771 1.00 94.00 112 PHE A C 1
ATOM 856 O O . PHE A 1 112 ? -8.361 10.255 4.596 1.00 94.00 112 PHE A O 1
ATOM 863 N N . ILE A 1 113 ? -8.581 9.522 6.716 1.00 94.06 113 ILE A N 1
ATOM 864 C CA . ILE A 1 113 ? -8.085 8.161 6.444 1.00 94.06 113 ILE A CA 1
ATOM 865 C C . ILE A 1 113 ? -8.920 7.497 5.354 1.00 94.06 113 ILE A C 1
ATOM 867 O O . ILE A 1 113 ? -8.374 7.011 4.363 1.00 94.06 113 ILE A O 1
ATOM 871 N N . THR A 1 114 ? -10.243 7.551 5.506 1.00 93.25 114 THR A N 1
ATOM 872 C CA . THR A 1 114 ? -11.189 6.916 4.586 1.00 93.25 114 THR A CA 1
ATOM 873 C C . THR A 1 114 ? -11.075 7.509 3.183 1.00 93.25 114 THR A C 1
ATOM 875 O O . THR A 1 114 ? -10.820 6.790 2.217 1.00 93.25 114 THR A O 1
ATOM 878 N N . LYS A 1 115 ? -11.170 8.839 3.057 1.00 94.50 115 LYS A N 1
ATOM 879 C CA . LYS A 1 115 ? -11.080 9.511 1.752 1.00 94.50 115 LYS A CA 1
ATOM 880 C C . LYS A 1 115 ? -9.714 9.354 1.107 1.00 94.5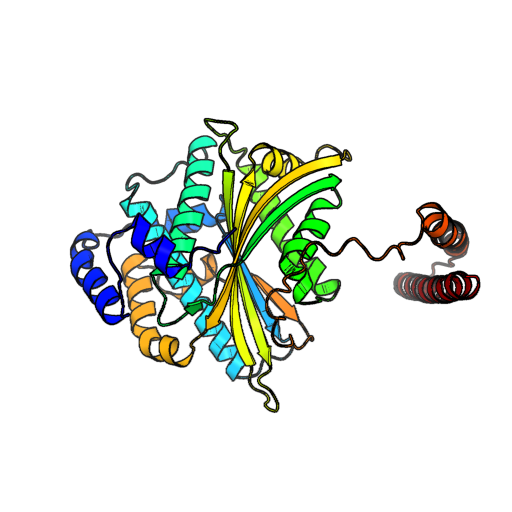0 115 LYS A C 1
ATOM 882 O O . LYS A 1 115 ? -9.630 9.300 -0.119 1.00 94.50 115 LYS A O 1
ATOM 887 N N . SER A 1 116 ? -8.648 9.304 1.898 1.00 95.56 116 SER A N 1
ATOM 888 C CA . SER A 1 116 ? -7.294 9.117 1.389 1.00 95.56 116 SER A CA 1
ATOM 889 C C . SER A 1 116 ? -7.091 7.711 0.835 1.00 95.56 116 SER A C 1
ATOM 891 O O . SER A 1 116 ? -6.634 7.586 -0.300 1.00 95.56 116 SER A O 1
ATOM 893 N N . ALA A 1 117 ? -7.523 6.670 1.557 1.00 96.44 117 ALA A N 1
ATOM 894 C CA . ALA A 1 117 ? -7.494 5.294 1.063 1.00 96.44 117 ALA A CA 1
ATOM 895 C C . ALA A 1 117 ? -8.299 5.149 -0.243 1.00 96.44 117 ALA A C 1
ATOM 897 O O . ALA A 1 117 ? -7.796 4.597 -1.223 1.00 96.44 117 ALA A O 1
ATOM 898 N N . ASP A 1 118 ? -9.509 5.717 -0.296 1.00 96.06 118 ASP A N 1
ATOM 899 C CA . ASP A 1 118 ? -10.376 5.685 -1.481 1.00 96.06 118 ASP A CA 1
ATOM 900 C C . ASP A 1 118 ? -9.756 6.423 -2.671 1.00 96.06 118 ASP A C 1
ATOM 902 O O . ASP A 1 118 ? -9.764 5.938 -3.805 1.00 96.06 118 ASP A O 1
ATOM 906 N N . THR A 1 119 ? -9.210 7.613 -2.419 1.00 95.44 119 THR A N 1
ATOM 907 C CA . THR A 1 119 ? -8.563 8.431 -3.449 1.00 95.44 119 THR A CA 1
ATOM 908 C C . THR A 1 119 ? -7.334 7.723 -3.995 1.00 95.44 119 THR A C 1
ATOM 910 O O . THR A 1 119 ? -7.155 7.658 -5.209 1.00 95.44 119 THR A O 1
ATOM 913 N N . GLN A 1 120 ? -6.515 7.1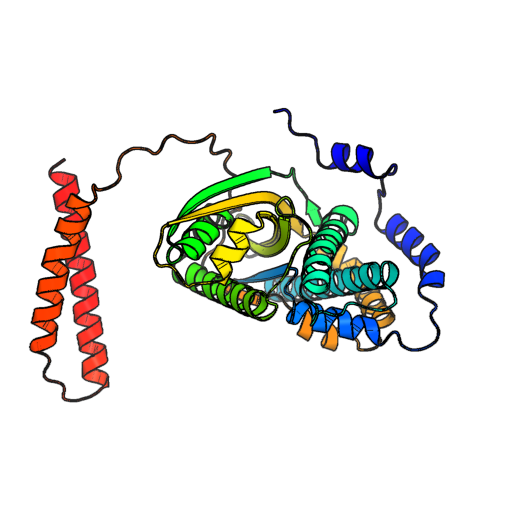40 -3.125 1.00 96.31 120 GLN A N 1
ATOM 914 C CA . GLN A 1 120 ? -5.325 6.415 -3.537 1.00 96.31 120 GLN A CA 1
ATOM 915 C C . GLN A 1 120 ? -5.665 5.166 -4.342 1.00 96.31 120 GLN A C 1
ATOM 917 O O . GLN A 1 120 ? -5.061 4.922 -5.386 1.00 96.31 120 GLN A O 1
ATOM 922 N N . PHE A 1 121 ? -6.668 4.406 -3.902 1.00 95.81 121 PHE A N 1
ATOM 923 C CA . PHE A 1 121 ? -7.167 3.259 -4.644 1.00 95.81 121 PHE A CA 1
ATOM 924 C C . PHE A 1 121 ? -7.620 3.661 -6.058 1.00 95.81 121 PHE A C 1
ATOM 926 O O . PHE A 1 121 ? -7.259 2.994 -7.030 1.00 95.81 121 PHE A O 1
ATOM 933 N N . ARG A 1 122 ? -8.328 4.791 -6.207 1.00 92.31 122 ARG A N 1
ATOM 934 C CA . ARG A 1 122 ? -8.710 5.340 -7.523 1.00 92.31 122 ARG A CA 1
ATOM 935 C C . ARG A 1 122 ? -7.503 5.776 -8.351 1.00 92.31 122 ARG A C 1
ATOM 937 O O . ARG A 1 122 ? -7.431 5.430 -9.524 1.00 92.31 122 ARG A O 1
ATOM 944 N N . VAL A 1 123 ? -6.546 6.497 -7.761 1.00 92.44 123 VAL A N 1
ATOM 945 C CA . VAL A 1 123 ? -5.307 6.907 -8.450 1.00 92.44 123 VAL A CA 1
ATOM 946 C C . VAL A 1 123 ? -4.588 5.688 -9.021 1.00 92.44 123 VAL A C 1
ATOM 948 O O . VAL A 1 123 ? -4.151 5.716 -10.166 1.00 92.44 123 VAL A O 1
ATOM 951 N N . ILE A 1 124 ? -4.516 4.600 -8.257 1.00 94.31 124 ILE A N 1
ATOM 952 C CA . ILE A 1 124 ? -3.845 3.382 -8.697 1.00 94.31 124 ILE A CA 1
ATOM 953 C C . ILE A 1 124 ? -4.639 2.653 -9.788 1.00 94.31 124 ILE A C 1
ATOM 955 O O . ILE A 1 124 ? -4.086 2.308 -10.828 1.00 94.31 124 ILE A O 1
ATOM 959 N N . THR A 1 125 ? -5.929 2.412 -9.565 1.00 89.88 125 THR A N 1
ATOM 960 C CA . THR A 1 125 ? -6.730 1.548 -10.449 1.00 89.88 125 THR A CA 1
ATOM 961 C C . THR A 1 125 ? -7.243 2.245 -11.705 1.00 89.88 125 THR A C 1
ATOM 963 O O . THR A 1 125 ? -7.466 1.586 -12.717 1.00 89.88 125 THR A O 1
ATOM 966 N N . GLN A 1 126 ? -7.419 3.566 -11.666 1.00 85.38 126 GLN A N 1
ATOM 967 C CA . GLN A 1 126 ? -7.953 4.360 -12.779 1.00 85.38 126 GLN A CA 1
ATOM 968 C C . GLN A 1 126 ? -6.908 5.305 -13.369 1.00 85.38 126 GLN A C 1
ATOM 970 O O . GLN A 1 126 ? -6.985 5.645 -14.545 1.00 85.38 126 GLN A O 1
ATOM 975 N N . GLY A 1 127 ? -5.935 5.733 -12.561 1.00 82.56 127 GLY A N 1
ATOM 976 C CA . GLY A 1 127 ? -4.923 6.701 -12.973 1.00 82.56 127 GLY A CA 1
ATOM 977 C C . GLY A 1 127 ? -3.644 6.092 -13.553 1.00 82.56 127 GLY A C 1
ATOM 978 O O . GLY A 1 127 ? -2.780 6.817 -14.036 1.00 82.56 127 GLY A O 1
ATOM 979 N N . LEU A 1 128 ? -3.477 4.771 -13.492 1.00 88.31 128 LEU A N 1
ATOM 980 C CA . LEU A 1 128 ? -2.247 4.111 -13.933 1.00 88.31 128 LEU A CA 1
ATOM 981 C C . LEU A 1 128 ? -2.462 2.887 -14.848 1.00 88.31 128 LEU A C 1
ATOM 983 O O . LEU A 1 128 ? -1.613 1.999 -14.833 1.00 88.31 128 LEU A O 1
ATOM 987 N N . PRO A 1 129 ? -3.511 2.803 -15.696 1.00 83.25 129 PRO A N 1
ATOM 988 C CA . PRO A 1 129 ? -3.826 1.569 -16.427 1.00 83.25 129 PRO A CA 1
ATOM 989 C C . PRO A 1 129 ? -2.747 1.141 -17.439 1.00 83.25 129 PRO A C 1
ATOM 991 O O . PRO A 1 129 ? -2.648 -0.036 -17.775 1.00 83.25 129 PRO A O 1
ATOM 994 N N . SER A 1 130 ? -1.915 2.068 -17.932 1.00 83.62 130 SER A N 1
ATOM 995 C CA . SER A 1 130 ? -0.803 1.747 -18.843 1.00 83.62 130 SER A CA 1
ATOM 996 C C . SER A 1 130 ? 0.443 1.213 -18.130 1.00 83.62 130 SER A C 1
ATOM 998 O O . SER A 1 130 ? 1.295 0.593 -18.763 1.00 83.62 130 SER A O 1
ATOM 1000 N N . VAL A 1 131 ? 0.563 1.486 -16.831 1.00 91.00 131 VAL A N 1
ATOM 1001 C CA . VAL A 1 131 ? 1.698 1.102 -15.979 1.00 91.00 131 VAL A CA 1
ATOM 1002 C C . VAL A 1 131 ? 1.344 -0.126 -15.141 1.00 91.00 131 VAL A C 1
ATOM 1004 O O . VAL A 1 131 ? 2.174 -1.011 -14.947 1.00 91.00 131 VAL A O 1
ATOM 1007 N N . LEU A 1 132 ? 0.105 -0.183 -14.660 1.00 93.19 132 LEU A N 1
ATOM 1008 C CA . LEU A 1 132 ? -0.441 -1.220 -13.803 1.00 93.19 132 LEU A CA 1
ATOM 1009 C C . LEU A 1 132 ? -1.616 -1.883 -14.519 1.00 93.19 132 LEU A C 1
ATOM 1011 O O . LEU A 1 132 ? -2.723 -1.346 -14.575 1.00 93.19 132 LEU A O 1
ATOM 1015 N N . ASN A 1 133 ? -1.357 -3.058 -15.090 1.00 90.88 133 ASN A N 1
ATOM 1016 C CA . ASN A 1 133 ? -2.387 -3.855 -15.738 1.00 90.88 133 ASN A CA 1
ATOM 1017 C C . ASN A 1 133 ? -3.042 -4.803 -14.726 1.00 90.88 133 ASN A C 1
ATOM 1019 O O . ASN A 1 133 ? -2.514 -5.886 -14.448 1.00 90.88 133 ASN A O 1
ATOM 1023 N N . PHE A 1 134 ? -4.184 -4.376 -14.186 1.00 90.19 134 PHE A N 1
ATOM 1024 C CA . PHE A 1 134 ? -4.964 -5.138 -13.218 1.00 90.19 134 PHE A CA 1
ATOM 1025 C C . PHE A 1 134 ? -5.755 -6.274 -13.868 1.00 90.19 134 PHE A C 1
ATOM 1027 O O . PHE A 1 134 ? -6.503 -6.078 -14.827 1.00 90.19 134 PHE A O 1
ATOM 1034 N N . GLY A 1 135 ? -5.637 -7.462 -13.278 1.00 89.31 135 GLY A N 1
ATOM 1035 C CA . GLY A 1 135 ? -6.559 -8.562 -13.528 1.00 89.31 135 GLY A CA 1
ATOM 1036 C C . GLY A 1 135 ? -7.930 -8.348 -12.865 1.00 89.31 135 GLY A C 1
ATOM 1037 O O . GLY A 1 135 ? -8.197 -7.297 -12.273 1.00 89.31 135 GLY A O 1
ATOM 1038 N N . PRO A 1 136 ? -8.817 -9.356 -12.939 1.00 87.31 136 PRO A N 1
ATOM 1039 C CA . PRO A 1 136 ? -10.079 -9.349 -12.209 1.00 87.31 136 PRO A CA 1
ATOM 1040 C C . PRO A 1 136 ? -9.860 -9.179 -10.703 1.00 87.31 136 PRO A C 1
ATOM 1042 O O . PRO A 1 136 ? -8.940 -9.766 -10.132 1.00 87.31 136 PRO A O 1
ATOM 1045 N N . ALA A 1 137 ? -10.737 -8.405 -10.068 1.00 90.44 137 ALA A N 1
ATOM 1046 C CA . ALA A 1 137 ? -10.762 -8.267 -8.620 1.00 90.44 137 ALA A CA 1
ATOM 1047 C C . ALA A 1 137 ? -11.390 -9.503 -7.969 1.00 90.44 137 ALA A C 1
ATOM 1049 O O . ALA A 1 137 ? -12.384 -10.035 -8.474 1.00 90.44 137 ALA A O 1
ATOM 1050 N N . VAL A 1 138 ? -10.879 -9.906 -6.807 1.00 91.75 138 VAL A N 1
ATOM 1051 C CA . VAL A 1 138 ? -11.534 -10.900 -5.951 1.00 91.75 138 VAL A CA 1
ATOM 1052 C C . VAL A 1 138 ? -12.071 -10.204 -4.710 1.00 91.75 138 VAL A C 1
ATOM 1054 O O . VAL A 1 138 ? -11.321 -9.584 -3.962 1.00 91.75 138 VAL A O 1
ATOM 1057 N N . SER A 1 139 ? -13.380 -10.305 -4.483 1.00 93.31 139 SER A N 1
ATOM 1058 C CA . SER A 1 139 ? -14.002 -9.833 -3.245 1.00 93.31 139 SER A CA 1
ATOM 1059 C C . SER A 1 139 ? -13.988 -10.951 -2.209 1.00 93.31 139 SER A C 1
ATOM 1061 O O . SER A 1 139 ? -14.398 -12.077 -2.497 1.00 93.31 139 SER A O 1
ATOM 1063 N N . GLN A 1 140 ? -13.498 -10.642 -1.013 1.00 92.56 140 GLN A N 1
ATOM 1064 C CA . GLN A 1 140 ? -13.406 -11.574 0.103 1.00 92.56 140 GLN A CA 1
ATOM 1065 C C . GLN A 1 140 ? -13.901 -10.914 1.391 1.00 92.56 140 GLN A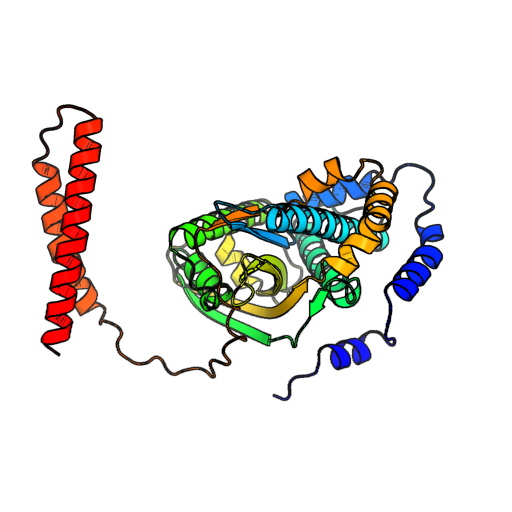 C 1
ATOM 1067 O O . GLN A 1 140 ? -13.917 -9.689 1.535 1.00 92.56 140 GLN A O 1
ATOM 1072 N N . SER A 1 141 ? -14.292 -11.747 2.351 1.00 92.81 141 SER A N 1
ATOM 1073 C CA . SER A 1 141 ? -14.683 -11.303 3.684 1.00 92.81 141 SER A CA 1
ATOM 1074 C C . SER A 1 141 ? -13.893 -12.069 4.731 1.00 92.81 141 SER A C 1
ATOM 1076 O O . SER A 1 141 ? -13.865 -13.299 4.734 1.00 92.81 141 SER A O 1
ATOM 1078 N N . PHE A 1 142 ? -13.304 -11.336 5.663 1.00 91.12 142 PHE A N 1
ATOM 1079 C CA . PHE A 1 142 ? -12.696 -11.864 6.867 1.00 91.12 142 PHE A CA 1
ATOM 1080 C C . PHE A 1 142 ? -13.652 -11.589 8.033 1.00 91.12 142 PHE A C 1
ATOM 1082 O O . PHE A 1 142 ? -13.683 -10.499 8.600 1.00 91.12 142 PHE A O 1
ATOM 1089 N N . ASN A 1 143 ? -14.485 -12.584 8.342 1.00 92.75 143 ASN A N 1
ATOM 1090 C CA . ASN A 1 143 ? -15.476 -12.538 9.415 1.00 92.75 143 ASN A CA 1
ATOM 1091 C C . ASN A 1 143 ? -15.184 -13.683 10.384 1.00 92.75 143 ASN A C 1
ATOM 1093 O O . ASN A 1 143 ? -15.649 -14.806 10.176 1.00 92.75 143 ASN A O 1
ATOM 1097 N N . LYS A 1 144 ? -14.372 -13.418 11.407 1.00 90.69 144 LYS A N 1
ATOM 1098 C CA . LYS A 1 144 ? -13.918 -14.435 12.360 1.00 90.69 144 LYS A CA 1
ATOM 1099 C C . LYS A 1 144 ? -14.019 -13.936 13.791 1.00 90.69 144 LYS A C 1
ATOM 1101 O O . LYS A 1 144 ? -13.784 -12.765 14.075 1.00 90.69 144 LYS A O 1
ATOM 1106 N N . GLN A 1 145 ? -14.299 -14.867 14.692 1.00 92.44 145 GLN A N 1
ATOM 1107 C CA . GLN A 1 145 ? -14.056 -14.665 16.108 1.00 92.44 145 GLN A CA 1
ATOM 1108 C C . GLN A 1 145 ? -12.612 -15.075 16.407 1.00 92.44 145 GLN A C 1
ATOM 1110 O O . GLN A 1 145 ? -12.253 -16.237 16.221 1.00 92.44 145 GLN A O 1
ATOM 1115 N N . VAL A 1 146 ? -11.785 -14.129 16.843 1.00 90.38 146 VAL A N 1
ATOM 1116 C CA . VAL A 1 146 ? -10.348 -14.338 17.083 1.00 90.38 146 VAL A CA 1
ATOM 1117 C C . VAL A 1 146 ? -9.950 -13.749 18.424 1.00 90.38 146 VAL A C 1
ATOM 1119 O O . VAL A 1 146 ? -10.597 -12.824 18.911 1.00 90.38 146 VAL A O 1
ATOM 1122 N N . THR A 1 147 ? -8.902 -14.276 19.053 1.00 88.00 147 THR A N 1
ATOM 1123 C CA . THR A 1 147 ? -8.320 -13.581 20.204 1.00 88.00 147 THR A CA 1
ATOM 1124 C C . THR A 1 147 ? -7.604 -12.326 19.705 1.00 88.00 147 THR A C 1
ATOM 1126 O O . THR A 1 147 ? -7.108 -12.279 18.578 1.00 88.00 147 THR A O 1
ATOM 1129 N N . THR A 1 148 ? -7.540 -11.288 20.532 1.00 80.81 148 THR A N 1
ATOM 1130 C CA . THR A 1 148 ? -6.776 -10.077 20.189 1.00 80.81 148 THR A CA 1
ATOM 1131 C C . THR A 1 148 ? -5.282 -10.360 19.998 1.00 80.81 148 THR A C 1
ATOM 1133 O O . THR A 1 148 ? -4.637 -9.654 19.228 1.00 80.81 148 THR A O 1
ATOM 1136 N N . ALA A 1 149 ? -4.747 -11.397 20.655 1.00 80.44 149 ALA A N 1
ATOM 1137 C CA . ALA A 1 149 ? -3.362 -11.841 20.510 1.00 80.44 149 ALA A CA 1
ATOM 1138 C C . ALA A 1 149 ? -3.096 -12.487 19.139 1.00 80.44 149 ALA A C 1
ATOM 1140 O O . ALA A 1 149 ? -2.053 -12.236 18.541 1.00 80.44 149 ALA A O 1
ATOM 1141 N N . ASP A 1 150 ? -4.057 -13.253 18.617 1.00 87.19 150 ASP A N 1
ATOM 1142 C CA . ASP A 1 150 ? -3.915 -13.972 17.344 1.00 87.19 150 ASP A CA 1
ATOM 1143 C C . ASP A 1 150 ? -4.360 -13.143 16.130 1.00 87.19 150 ASP A C 1
ATOM 1145 O O . ASP A 1 150 ? -4.104 -13.528 14.990 1.00 87.19 150 ASP A O 1
ATOM 1149 N N . LEU A 1 151 ? -5.029 -12.002 16.343 1.00 87.88 151 LEU A N 1
ATOM 1150 C CA . LEU A 1 151 ? -5.646 -11.213 15.273 1.00 87.88 151 LEU A CA 1
ATOM 1151 C C . LEU A 1 151 ? -4.657 -10.838 14.162 1.00 87.88 151 LEU A C 1
ATOM 1153 O O . LEU A 1 151 ? -4.991 -10.965 12.987 1.00 87.88 151 LEU A O 1
ATOM 1157 N N . HIS A 1 152 ? -3.453 -10.385 14.515 1.00 88.69 152 HIS A N 1
ATOM 1158 C CA . HIS A 1 152 ? -2.434 -10.028 13.527 1.00 88.69 152 HIS A CA 1
ATOM 1159 C C . HIS A 1 152 ? -2.016 -11.236 12.681 1.00 88.69 152 HIS A C 1
ATOM 1161 O O . HIS A 1 152 ? -1.961 -11.143 11.457 1.00 88.69 152 HIS A O 1
ATOM 1167 N N . PHE A 1 153 ? -1.769 -12.379 13.323 1.00 87.38 153 PHE A N 1
ATOM 1168 C CA . PHE A 1 153 ? -1.384 -13.609 12.638 1.00 87.38 153 PHE A CA 1
ATOM 1169 C C . PHE A 1 153 ? -2.495 -14.107 11.708 1.00 87.38 153 PHE A C 1
ATOM 1171 O O . PHE A 1 153 ? -2.244 -14.408 10.543 1.00 87.38 153 PHE A O 1
ATOM 1178 N N . GLU A 1 154 ? -3.739 -14.133 12.187 1.00 89.94 154 GLU A N 1
ATOM 1179 C CA . GLU A 1 154 ? -4.905 -14.513 11.387 1.00 89.94 154 GLU A CA 1
ATOM 1180 C C . GLU A 1 154 ? -5.133 -13.566 10.202 1.00 89.94 154 GLU A C 1
ATOM 1182 O O . GLU A 1 154 ? -5.471 -14.016 9.106 1.00 89.94 154 GLU A O 1
ATOM 1187 N N . PHE A 1 155 ? -4.916 -12.264 10.397 1.00 90.00 155 PHE A N 1
ATOM 1188 C CA . PHE A 1 155 ? -5.005 -11.262 9.340 1.00 90.00 155 PHE A CA 1
ATOM 1189 C C . PHE A 1 155 ? -3.904 -11.444 8.286 1.00 90.00 155 PHE A C 1
ATOM 1191 O O . PHE A 1 155 ? -4.201 -11.479 7.091 1.00 90.00 155 PHE A O 1
ATOM 1198 N N . LEU A 1 156 ? -2.646 -11.613 8.710 1.00 91.81 156 LEU A N 1
ATOM 1199 C CA . LEU A 1 156 ? -1.517 -11.842 7.806 1.00 91.81 156 LEU A CA 1
ATOM 1200 C C . LEU A 1 156 ? -1.695 -13.132 7.011 1.00 91.81 156 LEU A C 1
ATOM 1202 O O . LEU A 1 156 ? -1.541 -13.117 5.794 1.00 91.81 156 LEU A O 1
ATOM 1206 N N . ASN A 1 157 ? -2.098 -14.222 7.662 1.00 88.62 157 ASN A N 1
ATOM 1207 C CA . ASN A 1 157 ? -2.412 -15.463 6.962 1.00 88.62 157 ASN A CA 1
ATOM 1208 C C . ASN A 1 157 ? -3.595 -15.290 6.008 1.00 88.62 157 ASN A C 1
ATOM 1210 O O . ASN A 1 157 ? -3.574 -15.838 4.914 1.00 88.62 157 ASN A O 1
ATOM 1214 N N . GLY A 1 158 ? -4.615 -14.516 6.385 1.00 88.44 158 GLY A N 1
ATOM 1215 C CA . GLY A 1 158 ? -5.756 -14.236 5.517 1.00 88.44 158 GLY A CA 1
ATOM 1216 C C . GLY A 1 158 ? -5.358 -13.540 4.213 1.00 88.44 158 GLY A C 1
ATOM 1217 O O . GLY A 1 158 ? -5.792 -13.960 3.144 1.00 88.44 158 GLY A O 1
ATOM 1218 N N . LEU A 1 159 ? -4.513 -12.508 4.291 1.00 90.19 159 LEU A N 1
ATOM 1219 C CA . LEU A 1 159 ? -4.109 -11.729 3.115 1.00 90.19 159 LEU A CA 1
ATOM 1220 C C . LEU A 1 159 ? -2.953 -12.358 2.328 1.00 90.19 159 LEU A C 1
ATOM 1222 O O . LEU A 1 159 ? -2.898 -12.232 1.106 1.00 90.19 159 LEU A O 1
ATOM 1226 N N . PHE A 1 160 ? -2.024 -13.029 3.011 1.00 90.38 160 PHE A N 1
ATOM 1227 C CA . PHE A 1 160 ? -0.746 -13.444 2.432 1.00 90.38 160 PHE A CA 1
ATOM 1228 C C . PHE A 1 160 ? -0.540 -14.964 2.349 1.00 90.38 160 PHE A C 1
ATOM 1230 O O . PHE A 1 160 ? 0.543 -15.396 1.955 1.00 90.38 160 PHE A O 1
ATOM 1237 N N . ALA A 1 161 ? -1.552 -15.789 2.650 1.00 87.12 161 ALA A N 1
ATOM 1238 C CA . ALA A 1 161 ? -1.434 -17.253 2.584 1.00 87.12 161 ALA A CA 1
ATOM 1239 C C . ALA A 1 161 ? -0.877 -17.769 1.247 1.00 87.12 161 ALA A C 1
ATOM 1241 O O . ALA A 1 161 ? -0.074 -18.699 1.242 1.00 87.12 161 ALA A O 1
ATOM 1242 N N . ASP A 1 162 ? -1.263 -17.160 0.121 1.00 86.06 162 ASP A N 1
ATOM 1243 C CA . ASP A 1 162 ? -0.844 -17.612 -1.215 1.00 86.06 162 ASP A CA 1
ATOM 1244 C C . ASP A 1 162 ? 0.666 -17.482 -1.465 1.00 86.06 162 ASP A C 1
ATOM 1246 O O . ASP A 1 162 ? 1.189 -18.098 -2.392 1.00 86.06 162 ASP A O 1
ATOM 1250 N N . PHE A 1 163 ? 1.369 -16.677 -0.664 1.00 86.88 163 PHE A N 1
ATOM 1251 C CA . PHE A 1 163 ? 2.808 -16.483 -0.808 1.00 86.88 163 PHE A CA 1
ATOM 1252 C C . PHE A 1 163 ? 3.637 -17.518 -0.046 1.00 86.88 163 PHE A C 1
ATOM 1254 O O . PHE A 1 163 ? 4.822 -17.649 -0.330 1.00 86.88 163 PHE A O 1
ATOM 1261 N N . ASN A 1 164 ? 3.026 -18.254 0.892 1.00 85.38 164 ASN A N 1
ATOM 1262 C CA . ASN A 1 164 ? 3.706 -19.242 1.733 1.00 85.38 164 ASN A CA 1
ATOM 1263 C C . ASN A 1 164 ? 4.993 -18.697 2.390 1.00 85.38 164 ASN A C 1
ATOM 1265 O O . ASN A 1 164 ? 6.029 -19.359 2.391 1.00 85.38 164 ASN A O 1
ATOM 1269 N N . PHE A 1 165 ? 4.920 -17.473 2.919 1.00 87.75 165 PHE A N 1
ATOM 1270 C CA . PHE A 1 165 ? 6.059 -16.802 3.540 1.00 87.75 165 PHE A CA 1
ATOM 1271 C C . PHE A 1 165 ? 6.621 -17.578 4.734 1.00 87.75 165 PHE A C 1
ATOM 1273 O O . PHE A 1 165 ? 5.866 -18.107 5.556 1.00 87.75 165 PHE A O 1
ATOM 1280 N N . SER A 1 166 ? 7.948 -17.569 4.889 1.00 88.25 166 SER A N 1
ATOM 1281 C CA . SER A 1 166 ? 8.591 -17.999 6.133 1.00 88.25 166 SER A CA 1
ATOM 1282 C C . SER A 1 166 ? 8.150 -17.173 7.341 1.00 88.25 166 SER A C 1
ATOM 1284 O O . SER A 1 166 ? 7.667 -16.040 7.253 1.00 88.25 166 SER A O 1
ATOM 1286 N N . LYS A 1 167 ? 8.389 -17.752 8.522 1.00 88.31 167 LYS A N 1
ATOM 1287 C CA . LYS A 1 167 ? 8.125 -17.120 9.817 1.00 88.31 167 LYS A CA 1
ATOM 1288 C C . LYS A 1 167 ? 8.837 -15.771 9.971 1.00 88.31 167 LYS A C 1
ATOM 1290 O O . LYS A 1 167 ? 8.264 -14.862 10.564 1.00 88.31 167 LYS A O 1
ATOM 1295 N N . ASP A 1 168 ? 10.038 -15.632 9.414 1.00 87.56 168 ASP A N 1
ATOM 1296 C CA . ASP A 1 168 ? 10.819 -14.394 9.479 1.00 87.56 168 ASP A CA 1
ATOM 1297 C C . ASP A 1 168 ? 10.124 -13.262 8.709 1.00 87.56 168 ASP A C 1
ATOM 1299 O O . ASP A 1 168 ? 9.926 -12.174 9.248 1.00 87.56 168 ASP A O 1
ATOM 1303 N N . ILE A 1 169 ? 9.650 -13.540 7.491 1.00 89.50 169 ILE A N 1
ATOM 1304 C CA . ILE A 1 169 ? 8.895 -12.577 6.675 1.00 89.50 169 ILE A CA 1
ATOM 1305 C C . ILE A 1 169 ? 7.569 -12.217 7.349 1.00 89.50 169 ILE A C 1
ATOM 1307 O O . ILE A 1 169 ? 7.217 -11.040 7.429 1.00 89.50 169 ILE A O 1
ATOM 1311 N N . LEU A 1 170 ? 6.841 -13.207 7.880 1.00 90.75 170 LEU A N 1
ATOM 1312 C CA . LEU A 1 170 ? 5.613 -12.954 8.640 1.00 90.75 170 LEU A CA 1
ATOM 1313 C C . LEU A 1 170 ? 5.880 -12.084 9.876 1.00 90.75 170 LEU A C 1
ATOM 1315 O O . LEU A 1 170 ? 5.067 -11.218 10.190 1.00 90.75 170 LEU A O 1
ATOM 1319 N N . SER A 1 171 ? 7.026 -12.255 10.539 1.00 90.81 171 SER A N 1
ATOM 1320 C CA . SER A 1 171 ? 7.438 -11.406 11.659 1.00 90.81 171 SER A CA 1
ATOM 1321 C C . SER A 1 171 ? 7.763 -9.974 11.220 1.00 90.81 171 SER A C 1
ATOM 1323 O O . SER A 1 171 ? 7.425 -9.031 11.936 1.00 90.81 171 SER A O 1
ATOM 1325 N N . GLU A 1 172 ? 8.404 -9.777 10.062 1.00 91.62 172 GLU A N 1
ATOM 1326 C CA . GLU A 1 172 ? 8.639 -8.435 9.507 1.00 91.62 172 GLU A CA 1
ATOM 1327 C C . GLU A 1 172 ? 7.312 -7.743 9.153 1.00 91.62 172 GLU A C 1
ATOM 1329 O O . GLU A 1 172 ? 7.104 -6.580 9.514 1.00 91.62 172 GLU A O 1
ATOM 1334 N N . LEU A 1 173 ? 6.383 -8.470 8.523 1.00 92.81 173 LEU A N 1
ATOM 1335 C CA . LEU A 1 173 ? 5.039 -7.982 8.200 1.00 92.81 173 LEU A CA 1
ATOM 1336 C C . LEU A 1 173 ? 4.226 -7.649 9.459 1.00 92.81 173 LEU A C 1
ATOM 1338 O O . LEU A 1 173 ? 3.574 -6.604 9.503 1.00 92.81 173 LEU A O 1
ATOM 1342 N N . ASP A 1 174 ? 4.310 -8.470 10.508 1.00 91.56 174 ASP A N 1
ATOM 1343 C CA . ASP A 1 174 ? 3.698 -8.169 11.806 1.00 91.56 174 ASP A CA 1
ATOM 1344 C C . ASP A 1 174 ? 4.265 -6.875 12.406 1.00 91.56 174 ASP A C 1
ATOM 1346 O O . ASP A 1 174 ? 3.522 -6.015 12.882 1.00 91.56 174 ASP A O 1
ATOM 1350 N N . GLY A 1 175 ? 5.579 -6.663 12.300 1.00 92.00 175 GLY A N 1
ATOM 1351 C CA . GLY A 1 175 ? 6.226 -5.405 12.671 1.00 92.00 175 GLY A CA 1
ATOM 1352 C C . GLY A 1 175 ? 5.650 -4.185 11.940 1.00 92.00 175 GLY A C 1
ATOM 1353 O O . GLY A 1 175 ? 5.512 -3.115 12.540 1.00 92.00 175 GLY A O 1
ATOM 1354 N N . VAL A 1 176 ? 5.269 -4.326 10.666 1.00 92.62 176 VAL A N 1
ATOM 1355 C CA . VAL A 1 176 ? 4.591 -3.264 9.902 1.00 92.62 176 VAL A CA 1
ATOM 1356 C C . VAL A 1 176 ? 3.179 -3.018 10.430 1.00 92.62 176 VAL A C 1
ATOM 1358 O O . VAL A 1 176 ? 2.823 -1.866 10.682 1.00 92.62 176 VAL A O 1
ATOM 1361 N N . LEU A 1 177 ? 2.393 -4.074 10.661 1.00 90.88 177 LEU A N 1
ATOM 1362 C CA . LEU A 1 177 ? 1.038 -3.949 11.211 1.00 90.88 177 LEU A CA 1
ATOM 1363 C C . LEU A 1 177 ? 1.030 -3.333 12.611 1.00 90.88 177 LEU A C 1
ATOM 1365 O O . LEU A 1 177 ? 0.175 -2.502 12.909 1.00 90.88 177 LEU A O 1
ATOM 1369 N N . ASN A 1 178 ? 2.010 -3.679 13.449 1.00 90.50 178 ASN A N 1
ATOM 1370 C CA . ASN A 1 178 ? 2.199 -3.070 14.764 1.00 90.50 178 ASN A CA 1
ATOM 1371 C C . ASN A 1 178 ? 2.341 -1.545 14.661 1.00 90.50 178 ASN A C 1
ATOM 1373 O O . ASN A 1 178 ? 1.655 -0.834 15.389 1.00 90.50 178 ASN A O 1
ATOM 1377 N N . LYS A 1 179 ? 3.142 -1.036 13.715 1.00 90.88 179 LYS A N 1
ATOM 1378 C CA . LYS A 1 179 ? 3.291 0.415 13.498 1.00 90.88 179 LYS A CA 1
ATOM 1379 C C . LYS A 1 179 ? 1.983 1.069 13.057 1.00 90.88 179 LYS A C 1
ATOM 1381 O O . LYS A 1 179 ? 1.645 2.136 13.556 1.00 90.88 179 LYS A O 1
ATOM 1386 N N . VAL A 1 180 ? 1.241 0.429 12.149 1.00 90.44 180 VAL A N 1
ATOM 1387 C CA . VAL A 1 180 ? -0.071 0.931 11.701 1.00 90.44 180 VAL A CA 1
ATOM 1388 C C . VAL A 1 180 ? -1.042 0.999 12.876 1.00 90.44 180 VAL A C 1
ATOM 1390 O O . VAL A 1 180 ? -1.678 2.030 13.080 1.00 90.44 180 VAL A O 1
ATOM 1393 N N . ARG A 1 181 ? -1.118 -0.068 13.681 1.00 89.94 181 ARG A N 1
ATOM 1394 C CA . ARG A 1 181 ? -1.940 -0.101 14.893 1.00 89.94 181 ARG A CA 1
ATOM 1395 C C . ARG A 1 181 ? -1.570 1.040 15.835 1.00 89.94 181 ARG A C 1
ATOM 1397 O O . ARG A 1 181 ? -2.466 1.763 16.250 1.00 89.94 181 ARG A O 1
ATOM 1404 N N . ASP A 1 182 ? -0.290 1.200 16.158 1.00 90.19 182 ASP A N 1
ATOM 1405 C CA . ASP A 1 182 ? 0.166 2.201 17.129 1.00 90.19 182 ASP A CA 1
ATOM 1406 C C . ASP A 1 182 ? -0.172 3.626 16.659 1.00 90.19 182 ASP A C 1
ATOM 1408 O O . ASP A 1 182 ? -0.637 4.455 17.444 1.00 90.19 182 ASP A O 1
ATOM 1412 N N . SER A 1 183 ? -0.026 3.898 15.358 1.00 89.50 183 SER A N 1
ATOM 1413 C CA . SER A 1 183 ? -0.459 5.162 14.763 1.00 89.50 183 SER A CA 1
ATOM 1414 C C . SER A 1 183 ? -1.977 5.362 14.852 1.00 89.50 183 SER A C 1
ATOM 1416 O O . SER A 1 183 ? -2.420 6.442 15.229 1.00 89.50 183 SER A O 1
ATOM 1418 N N . LEU A 1 184 ? -2.790 4.344 14.549 1.00 88.69 184 LEU A N 1
ATOM 1419 C CA . LEU A 1 184 ? -4.254 4.442 14.634 1.00 88.69 184 LEU A CA 1
ATOM 1420 C C . LEU A 1 184 ? -4.756 4.589 16.078 1.00 88.69 184 LEU A C 1
ATOM 1422 O O . LEU A 1 184 ? -5.691 5.349 16.331 1.00 88.69 184 LEU A O 1
ATOM 1426 N N . GLU A 1 185 ? -4.133 3.893 17.030 1.00 89.75 185 GLU A N 1
ATOM 1427 C CA . GLU A 1 185 ? -4.445 3.997 18.458 1.00 89.75 185 GLU A CA 1
ATOM 1428 C C . GLU A 1 185 ? -4.238 5.433 18.962 1.00 89.75 185 GLU A C 1
ATOM 1430 O O . GLU A 1 185 ? -5.091 5.980 19.668 1.00 89.75 185 GLU A O 1
ATOM 1435 N N . ALA A 1 186 ? -3.148 6.081 18.535 1.00 89.19 186 ALA A N 1
ATOM 1436 C CA . ALA A 1 186 ? -2.811 7.444 18.936 1.00 89.19 186 ALA A CA 1
ATOM 1437 C C . ALA A 1 186 ? -3.859 8.490 18.508 1.00 89.19 186 ALA A C 1
ATO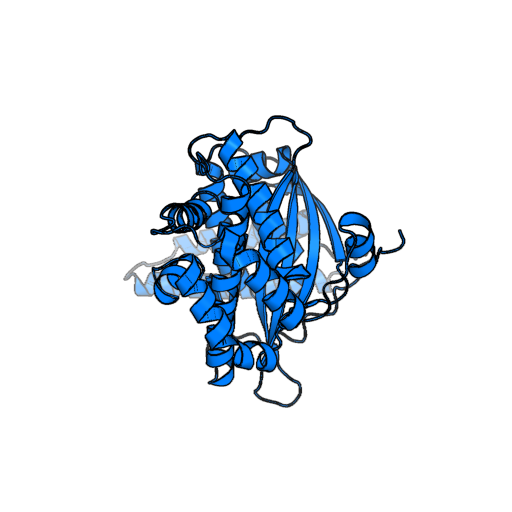M 1439 O O . ALA A 1 186 ? -4.043 9.489 19.207 1.00 89.19 186 ALA A O 1
ATOM 1440 N N . LEU A 1 187 ? -4.569 8.258 17.400 1.00 88.38 187 LEU A N 1
ATOM 1441 C CA . LEU A 1 187 ? -5.553 9.197 16.847 1.00 88.38 187 LEU A CA 1
ATOM 1442 C C . LEU A 1 187 ? -6.881 9.199 17.604 1.00 88.38 187 LEU A C 1
ATOM 1444 O O . LEU A 1 187 ? -7.650 10.150 17.477 1.00 88.38 187 LEU A O 1
ATOM 1448 N N . LYS A 1 188 ? -7.169 8.138 18.373 1.00 87.56 188 LYS A N 1
ATOM 1449 C CA . LYS A 1 188 ? -8.429 7.980 19.125 1.00 87.56 188 LYS A CA 1
ATOM 1450 C C . LYS A 1 188 ? -9.667 8.278 18.274 1.00 87.56 188 LYS A C 1
ATOM 1452 O O . LYS A 1 188 ? -10.581 8.953 18.745 1.00 87.56 188 LYS A O 1
ATOM 1457 N N . LEU A 1 189 ? -9.650 7.794 17.031 1.00 86.31 189 LEU A N 1
ATOM 1458 C CA . LEU A 1 189 ? -10.636 8.067 15.985 1.00 86.31 189 LEU A CA 1
ATOM 1459 C C . LEU A 1 189 ? -12.086 7.998 16.497 1.00 86.31 189 LEU A C 1
ATOM 1461 O O . LEU A 1 189 ? -12.418 7.218 17.396 1.00 86.31 189 LEU A O 1
ATOM 1465 N N . SER A 1 190 ? -12.960 8.810 15.903 1.00 85.25 190 SER A N 1
ATOM 1466 C CA . SER A 1 190 ? -14.392 8.813 16.196 1.00 85.25 190 SER A CA 1
ATOM 1467 C C . SER A 1 190 ? -15.209 8.890 14.906 1.00 85.25 190 SER A C 1
ATOM 1469 O O . SER A 1 190 ? -14.743 9.378 13.882 1.00 85.25 190 SER A O 1
ATOM 1471 N N . TRP A 1 191 ? -16.432 8.367 14.949 1.00 80.38 191 TRP A N 1
ATOM 1472 C CA . TRP A 1 191 ? -17.321 8.249 13.792 1.00 80.38 191 TRP A CA 1
ATOM 1473 C C . TRP A 1 191 ? -18.675 8.829 14.143 1.00 80.38 191 TRP A C 1
ATOM 1475 O O . TRP A 1 191 ? -19.103 8.763 15.300 1.00 80.38 191 TRP A O 1
ATOM 1485 N N . SER A 1 192 ? -19.365 9.349 13.132 1.00 77.38 192 SER A N 1
ATOM 1486 C CA . SER A 1 192 ? -20.736 9.831 13.285 1.00 77.38 192 SER A CA 1
ATOM 1487 C C . SER A 1 192 ? -21.748 8.686 13.390 1.00 77.38 192 SER A C 1
ATOM 1489 O O . SER A 1 192 ? -22.794 8.874 14.005 1.00 77.38 192 SER A O 1
ATOM 1491 N N . ASP A 1 193 ? -21.451 7.516 12.806 1.00 78.12 193 ASP A N 1
ATOM 1492 C CA . ASP A 1 193 ? -22.342 6.347 12.781 1.00 78.12 193 ASP A CA 1
ATOM 1493 C C . ASP A 1 193 ? -21.563 5.018 12.891 1.00 78.12 193 ASP A C 1
ATOM 1495 O O . ASP A 1 193 ? -20.508 4.860 12.284 1.00 78.12 193 ASP A O 1
ATOM 1499 N N . GLN A 1 194 ? -22.141 4.051 13.616 1.00 75.38 194 GLN A N 1
ATOM 1500 C CA . GLN A 1 194 ? -21.678 2.665 13.787 1.00 75.38 194 GLN A CA 1
ATOM 1501 C C . GLN A 1 194 ? -21.662 1.832 12.500 1.00 75.38 194 GLN A C 1
ATOM 1503 O O . GLN A 1 194 ? -21.023 0.778 12.459 1.00 75.38 194 GLN A O 1
ATOM 1508 N N . THR A 1 195 ? -22.358 2.280 11.453 1.00 79.00 195 THR A N 1
ATOM 1509 C CA . THR A 1 195 ? -22.354 1.612 10.143 1.00 79.00 195 THR A CA 1
ATOM 1510 C C . THR A 1 195 ? -21.115 1.924 9.301 1.00 79.00 195 THR A C 1
ATOM 1512 O O . THR A 1 195 ? -20.856 1.219 8.326 1.00 79.00 195 THR A O 1
ATOM 1515 N N . GLN A 1 196 ? -20.331 2.942 9.672 1.00 85.19 196 GLN A N 1
ATOM 1516 C CA . GLN A 1 196 ? -19.157 3.361 8.909 1.00 85.19 196 GLN A CA 1
ATOM 1517 C C . GLN A 1 196 ? -18.022 2.328 8.989 1.00 85.19 196 GLN A C 1
ATOM 1519 O O . GLN A 1 196 ? -17.837 1.627 9.991 1.00 85.19 196 GLN A O 1
ATOM 1524 N N . THR A 1 197 ? -17.242 2.237 7.913 1.00 90.88 197 THR A N 1
ATOM 1525 C CA . THR A 1 197 ? -16.014 1.440 7.854 1.00 90.88 197 THR A CA 1
ATOM 1526 C C . THR A 1 197 ? -14.795 2.345 7.897 1.00 90.88 197 THR A C 1
ATOM 1528 O O . THR A 1 197 ? -14.825 3.472 7.409 1.00 90.88 197 THR A O 1
ATOM 1531 N N . LEU A 1 198 ? -13.708 1.840 8.473 1.00 92.50 198 LEU A N 1
ATOM 1532 C CA . LEU A 1 198 ? -12.387 2.410 8.270 1.00 92.50 198 LEU A CA 1
ATOM 1533 C C . LEU A 1 198 ? -11.794 1.753 7.024 1.00 92.50 198 LEU A C 1
ATOM 1535 O O . LEU A 1 198 ? -11.554 0.540 7.017 1.00 92.50 198 LEU A O 1
ATOM 1539 N N . ASN A 1 199 ? -11.593 2.544 5.973 1.00 95.19 199 ASN A N 1
ATOM 1540 C CA . ASN A 1 199 ? -10.979 2.051 4.748 1.00 95.19 199 ASN A CA 1
ATOM 1541 C C . ASN A 1 199 ? -9.457 2.151 4.858 1.00 95.19 199 ASN A C 1
ATOM 1543 O O . ASN A 1 199 ? -8.932 3.142 5.361 1.00 95.19 199 ASN A O 1
ATOM 1547 N N . HIS A 1 200 ? -8.752 1.128 4.381 1.00 95.06 200 HIS A N 1
ATOM 1548 C CA . HIS A 1 200 ? -7.290 1.093 4.384 1.00 95.06 200 HIS A CA 1
ATOM 1549 C C . HIS A 1 200 ? -6.778 0.380 3.142 1.00 95.06 200 HIS A C 1
ATOM 1551 O O . HIS A 1 200 ? -7.356 -0.619 2.717 1.00 95.06 200 HIS A O 1
ATOM 1557 N N . LEU A 1 201 ? -5.688 0.868 2.560 1.00 96.62 201 LEU A N 1
ATOM 1558 C CA . LEU A 1 201 ? -5.094 0.259 1.372 1.00 96.62 201 LEU A CA 1
ATOM 1559 C C . LEU A 1 201 ? -3.756 -0.401 1.703 1.00 96.62 201 LEU A C 1
ATOM 1561 O O . LEU A 1 201 ? -2.844 0.261 2.183 1.00 96.62 201 LEU A O 1
ATOM 1565 N N . VAL A 1 202 ? -3.584 -1.679 1.379 1.00 97.12 202 VAL A N 1
ATOM 1566 C CA . VAL A 1 202 ? -2.274 -2.340 1.431 1.00 97.12 202 VAL A CA 1
ATOM 1567 C C . VAL A 1 202 ? -1.743 -2.503 0.011 1.00 97.12 202 VAL A C 1
ATOM 1569 O O . VAL A 1 202 ? -2.315 -3.259 -0.770 1.00 97.12 202 VAL A O 1
ATOM 1572 N N . SER A 1 203 ? -0.652 -1.811 -0.310 1.00 97.50 203 SER A N 1
ATOM 1573 C CA . SER A 1 203 ? 0.107 -1.975 -1.552 1.00 97.50 203 SER A CA 1
ATOM 1574 C C . SER A 1 203 ? 1.280 -2.912 -1.306 1.00 97.50 203 SER A C 1
ATOM 1576 O O . SER A 1 203 ? 2.199 -2.570 -0.563 1.00 97.50 203 SER A O 1
ATOM 1578 N N . PHE A 1 204 ? 1.259 -4.085 -1.929 1.00 97.31 204 PHE A N 1
ATOM 1579 C CA . PHE A 1 204 ? 2.279 -5.112 -1.771 1.00 97.31 204 PHE A CA 1
ATOM 1580 C C . PHE A 1 204 ? 2.997 -5.365 -3.099 1.00 97.31 204 PHE A C 1
ATOM 1582 O O . PHE A 1 204 ? 2.455 -6.014 -3.995 1.00 97.31 204 PHE A O 1
ATOM 1589 N N . HIS A 1 205 ? 4.213 -4.837 -3.229 1.00 96.62 205 HIS A N 1
ATOM 1590 C CA . HIS A 1 205 ? 5.079 -5.057 -4.387 1.00 96.62 205 HIS A CA 1
ATOM 1591 C C . HIS A 1 205 ? 5.938 -6.294 -4.175 1.00 96.62 205 HIS A C 1
ATOM 1593 O O . HIS A 1 205 ? 6.573 -6.430 -3.128 1.00 96.62 205 HIS A O 1
ATOM 1599 N N . TYR A 1 206 ? 5.987 -7.184 -5.160 1.00 95.00 206 TYR A N 1
ATOM 1600 C CA . TYR A 1 206 ? 6.765 -8.412 -5.053 1.00 95.00 206 TYR A CA 1
ATOM 1601 C C . TYR A 1 206 ? 7.321 -8.873 -6.405 1.00 95.00 206 TYR A C 1
ATOM 1603 O O . TYR A 1 206 ? 6.625 -8.764 -7.421 1.00 95.00 206 TYR A O 1
ATOM 1611 N N . PRO A 1 207 ? 8.561 -9.393 -6.432 1.00 93.94 207 PRO A N 1
ATOM 1612 C CA . PRO A 1 207 ? 9.137 -9.996 -7.621 1.00 93.94 207 PRO A CA 1
ATOM 1613 C C . PRO A 1 207 ? 8.596 -11.414 -7.816 1.00 93.94 207 PRO A C 1
ATOM 1615 O O . PRO A 1 207 ? 8.373 -12.149 -6.854 1.00 93.94 207 PRO A O 1
ATOM 1618 N N . VAL A 1 208 ? 8.430 -11.818 -9.069 1.00 92.38 208 VAL A N 1
ATOM 1619 C CA . VAL A 1 208 ? 8.093 -13.183 -9.473 1.00 92.38 208 VAL A CA 1
ATOM 1620 C C . VAL A 1 208 ? 9.131 -13.660 -10.474 1.00 92.38 208 VAL A C 1
ATOM 1622 O O . VAL A 1 208 ? 9.337 -13.013 -11.498 1.00 92.38 208 VAL A O 1
ATOM 1625 N N . LYS A 1 209 ? 9.762 -14.810 -10.223 1.00 90.25 209 LYS A N 1
ATOM 1626 C CA . LYS A 1 209 ? 10.804 -15.318 -11.125 1.00 90.25 209 LYS A CA 1
ATOM 1627 C C . LYS A 1 209 ? 10.221 -15.671 -12.493 1.00 90.25 209 LYS A C 1
ATOM 1629 O O . LYS A 1 209 ? 9.273 -16.457 -12.595 1.00 90.25 209 LYS A O 1
ATOM 1634 N N . VAL A 1 210 ? 10.817 -15.125 -13.551 1.00 89.12 210 VAL A N 1
ATOM 1635 C CA . VAL A 1 210 ? 10.474 -15.485 -14.928 1.00 89.12 210 VAL A CA 1
ATOM 1636 C C . VAL A 1 210 ? 11.086 -16.848 -15.236 1.00 89.12 210 VAL A C 1
ATOM 1638 O O . VAL A 1 210 ? 12.286 -17.072 -15.053 1.00 89.12 210 VAL A O 1
ATOM 1641 N N . MET A 1 211 ? 10.243 -17.777 -15.692 1.00 87.88 211 MET A N 1
ATOM 1642 C CA . MET A 1 211 ? 10.613 -19.176 -15.904 1.00 87.88 211 MET A CA 1
ATOM 1643 C C . MET A 1 211 ? 11.867 -19.299 -16.782 1.00 87.88 211 MET A C 1
ATOM 1645 O O . MET A 1 211 ? 11.922 -18.738 -17.873 1.00 87.88 211 MET A O 1
ATOM 1649 N N . ASN A 1 212 ? 12.847 -20.079 -16.314 1.00 87.50 212 ASN A N 1
ATOM 1650 C CA . ASN A 1 212 ? 14.125 -20.333 -16.992 1.00 87.50 212 ASN A CA 1
ATOM 1651 C C . ASN A 1 212 ? 14.991 -19.083 -17.249 1.00 87.50 212 ASN A C 1
ATOM 1653 O O . ASN A 1 212 ? 15.814 -19.087 -18.162 1.00 87.50 212 ASN A O 1
ATOM 1657 N N . THR A 1 213 ? 14.835 -18.023 -16.453 1.00 87.62 213 THR A N 1
ATOM 1658 C CA . THR A 1 213 ? 15.705 -16.838 -16.503 1.00 87.62 213 THR A CA 1
ATOM 1659 C C . THR A 1 213 ? 16.122 -16.412 -15.095 1.00 87.62 213 THR A C 1
ATOM 1661 O O . THR A 1 213 ? 15.545 -16.876 -14.114 1.00 87.62 213 THR A O 1
ATOM 1664 N N . GLU A 1 214 ? 17.095 -15.506 -14.989 1.00 85.62 214 GLU A N 1
ATOM 1665 C CA . GLU A 1 214 ? 17.432 -14.820 -13.728 1.00 85.62 214 GLU A CA 1
ATOM 1666 C C . GLU A 1 214 ? 16.674 -13.495 -13.547 1.00 85.62 214 GLU A C 1
ATOM 1668 O O . GLU A 1 214 ? 16.967 -12.729 -12.631 1.00 85.62 214 GLU A O 1
ATOM 1673 N N . LEU A 1 215 ? 15.715 -13.202 -14.429 1.00 89.12 215 LEU A N 1
ATOM 1674 C CA . LEU A 1 215 ? 14.912 -11.988 -14.370 1.00 89.12 215 LEU A CA 1
ATOM 1675 C C . LEU A 1 215 ? 13.675 -12.201 -13.496 1.00 89.12 215 LEU A C 1
ATOM 1677 O O . LEU A 1 215 ? 13.105 -13.296 -13.438 1.00 89.12 215 LEU A O 1
ATOM 1681 N N . ASN A 1 216 ? 13.248 -11.121 -12.850 1.00 91.19 216 ASN A N 1
ATOM 1682 C CA . ASN A 1 216 ? 12.027 -11.071 -12.066 1.00 91.19 216 ASN A CA 1
ATOM 1683 C C . ASN A 1 216 ? 11.014 -10.144 -12.738 1.00 91.19 216 ASN A C 1
ATOM 1685 O O . ASN A 1 216 ? 11.334 -9.003 -13.065 1.00 91.19 216 ASN A O 1
ATOM 1689 N N . ASP A 1 217 ? 9.781 -10.621 -12.871 1.00 91.88 217 ASP A N 1
ATOM 1690 C CA . ASP A 1 217 ? 8.628 -9.793 -13.199 1.00 91.88 217 ASP A CA 1
ATOM 1691 C C . ASP A 1 217 ? 8.066 -9.210 -11.904 1.00 91.88 217 ASP A C 1
ATOM 1693 O O . ASP A 1 217 ? 7.639 -9.944 -11.006 1.00 91.88 217 ASP A O 1
ATOM 1697 N N . TRP A 1 218 ? 8.037 -7.886 -11.800 1.00 93.88 218 TRP A N 1
ATOM 1698 C CA . TRP A 1 218 ? 7.487 -7.212 -10.631 1.00 93.88 218 TRP A CA 1
ATOM 1699 C C . TRP A 1 218 ? 5.966 -7.095 -10.717 1.00 93.88 218 TRP A C 1
ATOM 1701 O O . TRP A 1 218 ? 5.380 -6.759 -11.750 1.00 93.88 218 TRP A O 1
ATOM 1711 N N . LYS A 1 219 ? 5.306 -7.378 -9.596 1.00 95.94 219 LYS A N 1
ATOM 1712 C CA . LYS A 1 219 ? 3.853 -7.304 -9.456 1.00 95.94 219 LYS A CA 1
ATOM 1713 C C . LYS A 1 219 ? 3.465 -6.421 -8.287 1.00 95.94 219 LYS A C 1
ATOM 1715 O O . LYS A 1 219 ? 4.194 -6.308 -7.306 1.00 95.94 219 LYS A O 1
ATOM 1720 N N . LEU A 1 220 ? 2.264 -5.864 -8.386 1.00 96.88 220 LEU A N 1
ATOM 1721 C CA . LEU A 1 220 ? 1.589 -5.156 -7.308 1.00 96.88 220 LEU A CA 1
ATOM 1722 C C . LEU A 1 220 ? 0.321 -5.926 -6.943 1.00 96.88 220 LEU A C 1
ATOM 1724 O O . LEU A 1 220 ? -0.550 -6.115 -7.792 1.00 96.88 220 LEU A O 1
ATOM 1728 N N . ARG A 1 221 ? 0.202 -6.355 -5.687 1.00 96.50 221 ARG A N 1
ATOM 1729 C CA . ARG A 1 221 ? -1.063 -6.819 -5.107 1.00 96.50 221 ARG A CA 1
ATOM 1730 C C . ARG A 1 221 ? -1.628 -5.718 -4.219 1.00 96.50 221 ARG A C 1
ATOM 1732 O O . ARG A 1 221 ? -0.919 -5.198 -3.361 1.00 96.50 221 ARG A O 1
ATOM 1739 N N . LEU A 1 222 ? -2.877 -5.339 -4.451 1.00 96.75 222 LEU A N 1
ATOM 1740 C CA . LEU A 1 222 ? -3.596 -4.368 -3.638 1.00 96.75 222 LEU A CA 1
ATOM 1741 C C . LEU A 1 222 ? -4.653 -5.082 -2.820 1.00 96.75 222 LEU A C 1
ATOM 1743 O O . LEU A 1 222 ? -5.521 -5.741 -3.389 1.00 96.75 222 LEU A O 1
ATOM 1747 N N . PHE A 1 223 ? -4.636 -4.855 -1.515 1.00 96.88 223 PHE A N 1
ATOM 1748 C CA . PHE A 1 223 ? -5.753 -5.196 -0.648 1.00 96.88 223 PHE A CA 1
ATOM 1749 C C . PHE A 1 223 ? -6.442 -3.904 -0.230 1.00 96.88 223 PHE A C 1
ATOM 1751 O O . PHE A 1 223 ? -5.908 -3.134 0.569 1.00 96.88 223 PHE A O 1
ATOM 1758 N N . TYR A 1 224 ? -7.615 -3.645 -0.798 1.00 97.00 224 TYR A N 1
ATOM 1759 C CA . TYR A 1 224 ? -8.453 -2.524 -0.393 1.00 97.00 224 TYR A CA 1
ATOM 1760 C C . TYR A 1 224 ? -9.429 -3.005 0.679 1.00 97.00 224 TYR A C 1
ATOM 1762 O O . TYR A 1 224 ? -10.365 -3.753 0.392 1.00 97.00 224 TYR A O 1
ATOM 1770 N N . LEU A 1 225 ? -9.137 -2.636 1.923 1.00 96.31 225 LEU A N 1
ATOM 1771 C CA . LEU A 1 225 ? -9.782 -3.127 3.133 1.00 96.31 225 LEU A CA 1
ATOM 1772 C C . LEU A 1 225 ? -10.904 -2.184 3.560 1.00 96.31 225 LEU A C 1
ATOM 1774 O O . LEU A 1 225 ? -10.733 -0.968 3.558 1.00 96.31 225 LEU A O 1
ATOM 1778 N N . GLN A 1 226 ? -12.012 -2.758 4.010 1.00 95.88 226 GLN A N 1
ATOM 1779 C CA . GLN A 1 226 ? -13.137 -2.065 4.628 1.00 95.88 226 GLN A CA 1
ATOM 1780 C C . GLN A 1 226 ? -13.394 -2.706 5.991 1.00 95.88 226 GLN A C 1
ATOM 1782 O O . GLN A 1 226 ? -14.087 -3.723 6.110 1.00 95.88 226 GLN A O 1
ATOM 1787 N N . VAL A 1 227 ? -12.773 -2.142 7.027 1.00 93.81 227 VAL A N 1
ATOM 1788 C CA . VAL A 1 227 ? -12.818 -2.678 8.392 1.00 93.81 227 VAL A CA 1
ATOM 1789 C C . VAL A 1 227 ? -14.026 -2.100 9.117 1.00 93.81 227 VAL A C 1
ATOM 1791 O O . VAL A 1 227 ? -14.201 -0.883 9.169 1.00 93.81 227 VAL A O 1
ATOM 1794 N N . ASN A 1 228 ? -14.868 -2.953 9.701 1.00 92.38 228 ASN A N 1
ATOM 1795 C CA . ASN A 1 228 ? -16.021 -2.481 10.465 1.00 92.38 228 ASN A CA 1
ATOM 1796 C C . ASN A 1 228 ? -15.592 -1.635 11.679 1.00 92.38 228 ASN A C 1
ATOM 1798 O O . ASN A 1 228 ? -14.567 -1.924 12.304 1.00 92.38 228 ASN A O 1
ATOM 1802 N N . GLN A 1 229 ? -16.408 -0.637 12.058 1.00 88.19 229 GLN A N 1
ATOM 1803 C CA . GLN A 1 229 ? -16.105 0.234 13.195 1.00 88.19 229 GLN A CA 1
ATOM 1804 C C . GLN A 1 229 ? -15.798 -0.541 14.491 1.00 88.19 229 GLN A C 1
ATOM 1806 O O . GLN A 1 229 ? -14.854 -0.247 15.221 1.00 88.19 229 GLN A O 1
ATOM 1811 N N . HIS A 1 230 ? -16.591 -1.561 14.808 1.00 87.94 230 HIS A N 1
ATOM 1812 C CA . HIS A 1 230 ? -16.339 -2.343 16.011 1.00 87.94 230 HIS A CA 1
ATOM 1813 C C . HIS A 1 230 ? -14.989 -3.070 15.926 1.00 87.94 230 HIS A C 1
ATOM 1815 O O . HIS A 1 230 ? -14.223 -3.071 16.887 1.00 87.94 230 HIS A O 1
ATOM 1821 N N . SER A 1 231 ? -14.679 -3.628 14.755 1.00 90.00 231 SER A N 1
ATOM 1822 C CA . SER A 1 231 ? -13.493 -4.447 14.510 1.00 90.00 231 SER A CA 1
ATOM 1823 C C . SER A 1 231 ? -12.184 -3.661 14.558 1.00 90.00 231 SER A C 1
ATOM 1825 O O . SER A 1 231 ? -11.233 -4.154 15.161 1.00 90.00 231 SER A O 1
ATOM 1827 N N . TRP A 1 232 ? -12.124 -2.430 14.029 1.00 87.31 232 TRP A N 1
ATOM 1828 C CA . TRP A 1 232 ? -10.909 -1.620 14.210 1.00 87.31 232 TRP A CA 1
ATOM 1829 C C . TRP A 1 232 ? -10.742 -1.211 15.684 1.00 87.31 232 TRP A C 1
ATOM 1831 O O . TRP A 1 232 ? -9.628 -1.196 16.202 1.00 87.31 232 TRP A O 1
ATOM 1841 N N . ARG A 1 233 ? -11.843 -0.901 16.392 1.00 86.31 233 ARG A N 1
ATOM 1842 C CA . ARG A 1 233 ? -11.773 -0.408 17.778 1.00 86.31 233 ARG A CA 1
ATOM 1843 C C . ARG A 1 233 ? -11.141 -1.450 18.684 1.00 86.31 233 ARG A C 1
ATOM 1845 O O . ARG A 1 233 ? -10.285 -1.133 19.508 1.00 86.31 233 ARG A O 1
ATOM 1852 N N . VAL A 1 234 ? -11.579 -2.696 18.523 1.00 84.94 234 VAL A N 1
ATOM 1853 C CA . VAL A 1 234 ? -11.040 -3.823 19.284 1.00 84.94 234 VAL A CA 1
ATOM 1854 C C . VAL A 1 234 ? -9.623 -4.184 18.842 1.00 84.94 234 VAL A C 1
ATOM 1856 O O . VAL A 1 234 ? -8.831 -4.589 19.688 1.00 84.94 234 VAL A O 1
ATOM 1859 N N . SER A 1 235 ? -9.268 -3.991 17.564 1.00 83.31 235 SER A N 1
ATOM 1860 C CA . SER A 1 235 ? -7.922 -4.303 17.070 1.00 83.31 235 SER A CA 1
ATOM 1861 C C . SER A 1 235 ? -6.858 -3.321 17.554 1.00 83.31 235 SER A C 1
ATOM 1863 O O . SER A 1 235 ? -5.722 -3.727 17.784 1.00 83.31 235 SER A O 1
ATOM 1865 N N . VAL A 1 236 ? -7.203 -2.041 17.738 1.00 84.00 236 VAL A N 1
ATOM 1866 C CA . VAL A 1 236 ? -6.252 -1.043 18.257 1.00 84.00 236 VAL A CA 1
ATOM 1867 C C . VAL A 1 236 ? -6.221 -0.982 19.782 1.00 84.00 236 VAL A C 1
ATOM 1869 O O . VAL A 1 236 ? -5.186 -0.675 20.353 1.00 84.00 236 VAL A O 1
ATOM 1872 N N . GLY A 1 237 ? -7.324 -1.311 20.461 1.00 71.44 237 GLY A N 1
ATOM 1873 C CA . GLY A 1 237 ? -7.472 -1.063 21.897 1.00 71.44 237 GLY A CA 1
ATOM 1874 C C . GLY A 1 237 ? -6.770 -2.038 22.848 1.00 71.44 237 GLY A C 1
ATOM 1875 O O . GLY A 1 237 ? -6.861 -1.801 24.051 1.00 71.44 237 GLY A O 1
ATOM 1876 N N . LYS A 1 238 ? -6.159 -3.133 22.350 1.00 60.66 238 LYS A N 1
ATOM 1877 C CA . LYS A 1 238 ? -5.337 -4.180 23.029 1.00 60.66 238 LYS A CA 1
ATOM 1878 C C . LYS A 1 238 ? -5.736 -4.696 24.430 1.00 60.66 238 LYS A C 1
ATOM 1880 O O . LYS A 1 238 ? -5.035 -5.525 25.002 1.00 60.66 238 LYS A O 1
ATOM 1885 N N . SER A 1 239 ? -6.851 -4.267 25.002 1.00 51.22 239 SER A N 1
ATOM 1886 C CA . SER A 1 239 ? -7.102 -4.343 26.448 1.00 51.22 239 SER A CA 1
ATOM 1887 C C . SER A 1 239 ? -7.854 -5.593 26.897 1.00 51.22 239 SER A C 1
ATOM 1889 O O . SER A 1 239 ? -8.104 -5.753 28.088 1.00 51.22 239 SER A O 1
ATOM 1891 N N . SER A 1 240 ? -8.177 -6.521 25.995 1.00 54.31 240 SER A N 1
ATOM 1892 C CA . SER A 1 240 ? -8.797 -7.785 26.388 1.00 54.31 240 SER A CA 1
ATOM 1893 C C . SER A 1 240 ? -8.120 -8.974 25.727 1.00 54.31 240 SER A C 1
ATOM 1895 O O . SER A 1 240 ? -8.143 -9.074 24.507 1.00 54.31 240 SER A O 1
ATOM 1897 N N . ILE A 1 241 ? -7.660 -9.940 26.528 1.00 62.09 241 ILE A N 1
ATOM 1898 C CA . ILE A 1 241 ? -7.291 -11.312 26.102 1.00 62.09 241 ILE A CA 1
ATOM 1899 C C . ILE A 1 241 ? -8.541 -12.090 25.598 1.00 62.09 241 ILE A C 1
ATOM 1901 O O . ILE A 1 241 ? -8.477 -13.249 25.204 1.00 62.09 241 ILE A O 1
ATOM 1905 N N . GLY A 1 242 ? -9.715 -11.450 25.599 1.00 77.38 242 GLY A N 1
ATOM 1906 C CA . GLY A 1 242 ? -10.964 -12.016 25.114 1.00 77.38 242 GLY A CA 1
ATOM 1907 C C . GLY A 1 242 ? -10.991 -12.238 23.603 1.00 77.38 242 GLY A C 1
ATOM 1908 O O . GLY A 1 242 ? -10.288 -11.587 22.826 1.00 77.38 242 GLY A O 1
ATOM 1909 N N . LYS A 1 243 ? -11.862 -13.162 23.196 1.00 86.75 243 LYS A N 1
ATOM 1910 C CA . LYS A 1 243 ? -12.260 -13.329 21.801 1.00 86.75 243 LYS A CA 1
ATOM 1911 C C . LYS A 1 243 ? -13.075 -12.117 21.357 1.00 86.75 243 LYS A C 1
ATOM 1913 O O . LYS A 1 243 ? -13.976 -11.686 22.073 1.00 86.75 243 LYS A O 1
ATOM 1918 N N . VAL A 1 244 ? -12.769 -11.600 20.177 1.00 88.62 244 VAL A N 1
ATOM 1919 C CA . VAL A 1 244 ? -13.464 -10.480 19.548 1.00 88.62 244 VAL A CA 1
ATOM 1920 C C . VAL A 1 244 ? -13.992 -10.909 18.190 1.00 88.62 244 VAL A C 1
ATOM 1922 O O . VAL A 1 244 ? -13.347 -11.677 17.474 1.00 88.62 244 VAL A O 1
ATOM 1925 N N . ASP A 1 245 ? -15.166 -10.402 17.829 1.00 91.00 245 ASP A N 1
ATOM 1926 C CA . ASP A 1 245 ? -15.722 -10.605 16.498 1.00 91.00 245 ASP A CA 1
ATOM 1927 C C . ASP A 1 245 ? -15.115 -9.567 15.549 1.00 91.00 245 ASP A C 1
ATOM 1929 O O . ASP A 1 245 ? -15.458 -8.379 15.569 1.00 91.00 245 ASP A O 1
ATOM 1933 N N . PHE A 1 246 ? -14.190 -10.020 14.710 1.00 91.81 246 PHE A N 1
ATOM 1934 C CA . PHE A 1 246 ? -13.541 -9.189 13.711 1.00 91.81 246 PHE A CA 1
ATOM 1935 C C . PHE A 1 246 ? -14.201 -9.396 12.343 1.00 91.81 246 PHE A C 1
ATOM 1937 O O . PHE A 1 246 ? -14.330 -10.522 11.857 1.00 91.81 246 PHE A O 1
ATOM 1944 N N . LYS A 1 247 ? -14.630 -8.291 11.732 1.00 94.25 247 LYS A N 1
ATOM 1945 C CA . LYS A 1 247 ? -15.352 -8.224 10.465 1.00 94.25 247 LYS A CA 1
ATOM 1946 C C . LYS A 1 247 ? -14.687 -7.213 9.547 1.00 94.25 247 LYS A C 1
ATOM 1948 O O . LYS A 1 247 ? -14.560 -6.030 9.874 1.00 94.25 247 LYS A O 1
ATOM 1953 N N . MET A 1 248 ? -14.311 -7.687 8.374 1.00 94.81 248 MET A N 1
ATOM 1954 C CA . MET A 1 248 ? -13.710 -6.888 7.323 1.00 94.81 248 MET A CA 1
ATOM 1955 C C . MET A 1 248 ? -14.114 -7.465 5.975 1.00 94.81 248 MET A C 1
ATOM 1957 O O . MET A 1 248 ? -14.042 -8.674 5.769 1.00 94.81 248 MET A O 1
ATOM 1961 N N . ASN A 1 249 ? -14.483 -6.597 5.045 1.00 95.69 249 ASN A N 1
ATOM 1962 C CA . ASN A 1 249 ? -14.515 -6.953 3.632 1.00 95.69 249 ASN A CA 1
ATOM 1963 C C . ASN A 1 249 ? -13.255 -6.412 2.976 1.00 95.69 249 ASN A C 1
ATOM 1965 O O . ASN A 1 249 ? -12.738 -5.376 3.392 1.00 95.69 249 ASN A O 1
ATOM 1969 N N . TYR A 1 250 ? -12.754 -7.098 1.962 1.00 95.50 250 TYR A N 1
ATOM 1970 C CA . TYR A 1 250 ? -11.674 -6.562 1.157 1.00 95.50 250 TYR A CA 1
ATOM 1971 C C . TYR A 1 250 ? -11.776 -6.990 -0.294 1.00 95.50 250 TYR A C 1
ATOM 1973 O O . TYR A 1 250 ? -12.390 -8.000 -0.643 1.00 95.50 250 TYR A O 1
ATOM 1981 N N . PHE A 1 251 ? -11.144 -6.184 -1.132 1.00 95.56 251 PHE A N 1
ATOM 1982 C CA . PHE A 1 251 ? -10.965 -6.460 -2.540 1.00 95.56 251 PHE A CA 1
ATOM 1983 C C . PHE A 1 251 ? -9.482 -6.666 -2.808 1.00 95.56 251 PHE A C 1
ATOM 1985 O O . PHE A 1 251 ? -8.657 -5.823 -2.453 1.00 95.56 251 PHE A O 1
ATOM 1992 N N . ASP A 1 252 ? -9.169 -7.800 -3.415 1.00 94.69 252 ASP A N 1
ATOM 1993 C CA . ASP A 1 252 ? -7.828 -8.213 -3.791 1.00 94.69 252 ASP A CA 1
ATOM 1994 C C . ASP A 1 252 ? -7.640 -8.020 -5.296 1.00 94.69 252 ASP A C 1
ATOM 1996 O O . ASP A 1 252 ? -8.371 -8.598 -6.109 1.00 94.69 252 ASP A O 1
ATOM 2000 N N . TYR A 1 253 ? -6.677 -7.178 -5.655 1.00 95.12 253 TYR A N 1
ATOM 2001 C CA . TYR A 1 253 ? -6.313 -6.891 -7.034 1.00 95.12 253 TYR A CA 1
ATOM 2002 C C . TYR A 1 253 ? -4.863 -7.270 -7.265 1.00 95.12 253 TYR A C 1
ATOM 2004 O O . TYR A 1 253 ? -3.982 -6.834 -6.531 1.00 95.12 253 TYR A O 1
ATOM 2012 N N . VAL A 1 254 ? -4.596 -7.992 -8.347 1.00 95.12 254 VAL A N 1
ATOM 2013 C CA . VAL A 1 254 ? -3.232 -8.283 -8.788 1.00 95.12 254 VAL A CA 1
ATOM 2014 C C . VAL A 1 254 ? -2.974 -7.550 -10.096 1.00 95.12 254 VAL A C 1
ATOM 2016 O O . VAL A 1 254 ? -3.752 -7.665 -11.043 1.00 95.12 254 VAL A O 1
ATOM 2019 N N . SER A 1 255 ? -1.871 -6.811 -10.149 1.00 95.75 255 SER A N 1
ATOM 2020 C CA . SER A 1 255 ? -1.383 -6.123 -11.337 1.00 95.75 255 SER A CA 1
ATOM 2021 C C . SER A 1 255 ? 0.004 -6.603 -11.717 1.00 95.75 255 SER A C 1
ATOM 2023 O O . SER A 1 255 ? 0.867 -6.790 -10.858 1.00 95.75 255 SER A O 1
ATOM 2025 N N . ASN A 1 256 ? 0.240 -6.704 -13.022 1.00 93.81 256 ASN A N 1
ATOM 2026 C CA . ASN A 1 256 ? 1.597 -6.750 -13.556 1.00 93.81 256 ASN A CA 1
ATOM 2027 C C . ASN A 1 256 ? 2.129 -5.318 -13.673 1.00 93.81 256 ASN A C 1
ATOM 2029 O O . ASN A 1 256 ? 1.396 -4.432 -14.125 1.00 93.81 256 ASN A O 1
ATOM 2033 N N . PHE A 1 257 ? 3.372 -5.088 -13.252 1.00 93.56 257 PHE A N 1
ATOM 2034 C CA . PHE A 1 257 ? 4.030 -3.800 -13.421 1.00 93.56 257 PHE A CA 1
ATOM 2035 C C . PHE A 1 257 ? 4.708 -3.746 -14.790 1.00 93.56 257 PHE A C 1
ATOM 2037 O O . PHE A 1 257 ? 5.525 -4.597 -15.129 1.00 93.56 257 PHE A O 1
ATOM 2044 N N . ASN A 1 258 ? 4.339 -2.764 -15.608 1.00 91.69 258 ASN A N 1
ATOM 2045 C CA . ASN A 1 258 ? 4.924 -2.576 -16.927 1.00 91.69 258 ASN A CA 1
ATOM 2046 C C . ASN A 1 258 ? 6.118 -1.621 -16.839 1.00 91.69 258 ASN A C 1
ATOM 2048 O O . ASN A 1 258 ? 5.986 -0.428 -17.129 1.00 91.69 258 ASN A O 1
ATOM 2052 N N . ASP A 1 259 ? 7.276 -2.165 -16.456 1.00 87.94 259 ASP A N 1
ATOM 2053 C CA . ASP A 1 259 ? 8.531 -1.413 -16.326 1.00 87.94 259 ASP A CA 1
ATOM 2054 C C . ASP A 1 259 ? 8.838 -0.603 -17.594 1.00 87.94 259 ASP A C 1
ATOM 2056 O O . ASP A 1 259 ? 9.086 0.597 -17.523 1.00 87.94 259 ASP A O 1
ATOM 2060 N N . GLY A 1 260 ? 8.689 -1.199 -18.780 1.00 88.56 260 GLY A N 1
ATOM 2061 C CA . GLY A 1 260 ? 8.987 -0.519 -20.043 1.00 88.56 260 GLY A CA 1
ATOM 2062 C C . GLY A 1 260 ? 8.056 0.655 -20.382 1.00 88.56 260 GLY A C 1
ATOM 2063 O O . GLY A 1 260 ? 8.463 1.560 -21.112 1.00 88.56 260 GLY A O 1
ATOM 2064 N N . GLN A 1 261 ? 6.809 0.667 -19.897 1.00 88.19 261 GLN A N 1
ATOM 2065 C CA . GLN A 1 261 ? 5.932 1.844 -20.004 1.00 88.19 261 GLN A CA 1
ATOM 2066 C C . GLN A 1 261 ? 6.251 2.872 -18.923 1.00 88.19 261 GLN A C 1
ATOM 2068 O O . GLN A 1 261 ? 6.192 4.071 -19.192 1.00 88.19 261 GLN A O 1
ATOM 2073 N N . PHE A 1 262 ? 6.601 2.422 -17.720 1.00 90.06 262 PHE A N 1
ATOM 2074 C CA . PHE A 1 262 ? 6.986 3.311 -16.635 1.00 90.06 262 PHE A CA 1
ATOM 2075 C C . PHE A 1 262 ? 8.269 4.083 -16.968 1.00 90.06 262 PHE A C 1
ATOM 2077 O O . PHE A 1 262 ? 8.282 5.309 -16.881 1.00 90.06 262 PHE A O 1
ATOM 2084 N N . GLU A 1 263 ? 9.303 3.390 -17.449 1.00 91.12 263 GLU A N 1
ATOM 2085 C CA . GLU A 1 263 ? 10.599 3.956 -17.845 1.00 91.12 263 GLU A CA 1
ATOM 2086 C C . GLU A 1 263 ? 10.458 5.073 -18.880 1.00 91.12 263 GLU A C 1
ATOM 2088 O O . GLU A 1 263 ? 11.018 6.153 -18.710 1.00 91.12 263 GLU A O 1
ATOM 2093 N N . ARG A 1 264 ? 9.618 4.881 -19.907 1.00 90.06 264 ARG A N 1
ATOM 2094 C CA . ARG A 1 264 ? 9.347 5.917 -20.925 1.00 90.06 264 ARG A CA 1
ATOM 2095 C C . ARG A 1 264 ? 8.733 7.195 -20.357 1.00 90.06 264 ARG A C 1
ATOM 2097 O O . ARG A 1 264 ? 8.759 8.223 -21.027 1.00 90.06 264 ARG A O 1
ATOM 2104 N N . ASN A 1 265 ? 8.143 7.123 -19.167 1.00 86.88 265 ASN A N 1
ATOM 2105 C CA . ASN A 1 265 ? 7.424 8.220 -18.533 1.00 86.88 265 ASN A CA 1
ATOM 2106 C C . ASN A 1 265 ? 8.099 8.729 -17.251 1.00 86.88 265 ASN A C 1
ATOM 2108 O O . ASN A 1 265 ? 7.561 9.651 -16.638 1.00 86.88 265 ASN A O 1
ATOM 2112 N N . GLN A 1 266 ? 9.263 8.194 -16.858 1.00 91.50 266 GLN A N 1
ATOM 2113 C CA . GLN A 1 266 ? 9.962 8.564 -15.619 1.00 91.50 266 GLN A CA 1
ATOM 2114 C C . GLN A 1 266 ? 10.157 10.076 -15.485 1.00 91.50 266 GLN A C 1
ATOM 2116 O O . GLN A 1 266 ? 9.709 10.656 -14.499 1.00 91.50 266 GLN A O 1
ATOM 2121 N N . ASP A 1 267 ? 10.725 10.727 -16.504 1.00 89.19 267 ASP A N 1
ATOM 2122 C CA . ASP A 1 267 ? 10.967 12.175 -16.486 1.00 89.19 267 ASP A CA 1
ATOM 2123 C C . ASP A 1 267 ? 9.667 12.970 -16.324 1.00 89.19 267 ASP A C 1
ATOM 2125 O O . ASP A 1 267 ? 9.611 13.973 -15.615 1.00 89.19 267 ASP A O 1
ATOM 2129 N N . THR A 1 268 ? 8.584 12.523 -16.966 1.00 86.00 268 THR A N 1
ATOM 2130 C CA . THR A 1 268 ? 7.274 13.182 -16.855 1.00 86.00 268 THR A CA 1
ATOM 2131 C C . THR A 1 268 ? 6.706 13.031 -15.445 1.00 86.00 268 THR A C 1
ATOM 2133 O O . THR A 1 268 ? 6.196 13.998 -14.879 1.00 86.00 268 THR A O 1
ATOM 2136 N N . ILE A 1 269 ? 6.827 11.840 -14.859 1.00 87.44 269 ILE A N 1
ATOM 2137 C CA . ILE A 1 269 ? 6.380 11.538 -13.497 1.00 87.44 269 ILE A CA 1
ATOM 2138 C C . ILE A 1 269 ? 7.180 12.347 -12.472 1.00 87.44 269 ILE A C 1
ATOM 2140 O O . ILE A 1 269 ? 6.592 12.957 -11.578 1.00 87.44 269 ILE A O 1
ATOM 2144 N N . GLN A 1 270 ? 8.502 12.398 -12.618 1.00 89.50 270 GLN A N 1
ATOM 2145 C CA . GLN A 1 270 ? 9.375 13.156 -11.731 1.00 89.50 270 GLN A CA 1
ATOM 2146 C C . GLN A 1 270 ? 9.078 14.656 -11.811 1.00 89.50 270 GLN A C 1
ATOM 2148 O O . GLN A 1 270 ? 8.797 15.274 -10.787 1.00 89.50 270 GLN A O 1
ATOM 2153 N N . ASN A 1 271 ? 9.004 15.217 -13.022 1.00 84.81 271 ASN A N 1
ATOM 2154 C CA . ASN A 1 271 ? 8.625 16.618 -13.222 1.00 84.81 271 ASN A CA 1
ATOM 2155 C C . ASN A 1 271 ? 7.251 16.935 -12.616 1.00 84.81 271 ASN A C 1
ATOM 2157 O O . ASN A 1 271 ? 7.037 18.028 -12.090 1.00 84.81 271 ASN A O 1
ATOM 2161 N N . TYR A 1 272 ? 6.310 15.989 -12.660 1.00 83.19 272 TYR A N 1
ATOM 2162 C CA . TYR A 1 272 ? 5.015 16.167 -12.019 1.00 83.19 272 TYR A CA 1
ATOM 2163 C C . TYR A 1 272 ? 5.125 16.243 -10.494 1.00 83.19 272 TYR A C 1
ATOM 2165 O O . TYR A 1 272 ? 4.597 17.188 -9.904 1.00 83.19 272 TYR A O 1
ATOM 2173 N N . ILE A 1 273 ? 5.829 15.300 -9.862 1.00 85.81 273 ILE A N 1
ATOM 2174 C CA . ILE A 1 273 ? 6.071 15.315 -8.411 1.00 85.81 273 ILE A CA 1
ATOM 2175 C C . ILE A 1 273 ? 6.745 16.628 -8.006 1.00 85.81 273 ILE A C 1
ATOM 2177 O O . ILE A 1 273 ? 6.305 17.284 -7.057 1.00 85.81 273 ILE A O 1
ATOM 2181 N N . ASP A 1 274 ? 7.758 17.051 -8.759 1.00 85.50 274 ASP A N 1
ATOM 2182 C CA . ASP A 1 274 ? 8.495 18.286 -8.509 1.00 85.50 274 ASP A CA 1
ATOM 2183 C C . ASP A 1 274 ? 7.576 19.510 -8.637 1.00 85.50 274 ASP A C 1
ATOM 2185 O O . ASP A 1 274 ? 7.591 20.390 -7.774 1.00 85.50 274 ASP A O 1
ATOM 2189 N N . SER A 1 275 ? 6.703 19.536 -9.650 1.00 82.75 275 SER A N 1
ATOM 2190 C CA . SER A 1 275 ? 5.741 20.625 -9.857 1.00 82.75 275 SER A CA 1
ATOM 2191 C C . SER A 1 275 ? 4.682 20.722 -8.754 1.00 82.75 275 SER A C 1
ATOM 2193 O O . SER A 1 275 ? 4.331 21.828 -8.342 1.00 82.75 275 SER A O 1
ATOM 2195 N N . LEU A 1 276 ? 4.194 19.583 -8.247 1.00 80.38 276 LEU A N 1
ATOM 2196 C CA . LEU A 1 276 ? 3.181 19.547 -7.192 1.00 80.38 276 LEU A CA 1
ATOM 2197 C C . LEU A 1 276 ? 3.748 19.925 -5.828 1.00 80.38 276 LEU A C 1
ATOM 2199 O O . LEU A 1 276 ? 3.077 20.581 -5.035 1.00 80.38 276 LEU A O 1
ATOM 2203 N N . THR A 1 277 ? 4.956 19.452 -5.533 1.00 79.19 277 THR A N 1
ATOM 2204 C CA . THR A 1 277 ? 5.491 19.475 -4.169 1.00 79.19 277 THR A CA 1
ATOM 2205 C C . THR A 1 277 ? 6.516 20.577 -3.954 1.00 79.19 277 THR A C 1
ATOM 2207 O O . THR A 1 277 ? 6.706 21.008 -2.822 1.00 79.19 277 THR A O 1
ATOM 2210 N N . LYS A 1 278 ? 7.181 21.049 -5.019 1.00 77.19 278 LYS A N 1
ATOM 2211 C CA . LYS A 1 278 ? 8.301 22.010 -4.995 1.00 77.19 278 LYS A CA 1
ATOM 2212 C C . LYS A 1 278 ? 9.508 21.588 -4.138 1.00 77.19 278 LYS A C 1
ATOM 2214 O O . LYS A 1 278 ? 10.443 22.370 -4.001 1.00 77.19 278 LYS A O 1
ATOM 2219 N N . GLN A 1 279 ? 9.510 20.376 -3.573 1.00 74.06 279 GLN A N 1
ATOM 2220 C CA . GLN A 1 279 ? 10.593 19.838 -2.734 1.00 74.06 279 GLN A CA 1
ATOM 2221 C C . GLN A 1 279 ? 11.489 18.840 -3.475 1.00 74.06 279 GLN A C 1
ATOM 2223 O O . GLN A 1 279 ? 12.544 18.465 -2.965 1.00 74.06 279 GLN A O 1
ATOM 2228 N N . GLY A 1 280 ? 11.075 18.422 -4.670 1.00 78.25 280 GLY A N 1
ATOM 2229 C CA . GLY A 1 280 ? 11.773 17.406 -5.441 1.00 78.25 280 GLY A CA 1
ATOM 2230 C C . GLY A 1 280 ? 11.376 15.980 -5.046 1.00 78.25 280 GLY A C 1
ATOM 2231 O O . GLY A 1 280 ? 10.953 15.721 -3.916 1.00 78.25 280 GLY A O 1
ATOM 2232 N N . PHE A 1 281 ? 11.568 15.035 -5.965 1.00 83.81 281 PHE A N 1
ATOM 2233 C CA . PHE A 1 281 ? 11.337 13.606 -5.734 1.00 83.81 281 PHE A CA 1
ATOM 2234 C C . PHE A 1 281 ? 11.981 13.064 -4.443 1.00 83.81 281 PHE A C 1
ATOM 2236 O O . PHE A 1 281 ? 11.297 12.394 -3.673 1.00 83.81 281 PHE A O 1
ATOM 2243 N N . GLU A 1 282 ? 13.247 13.386 -4.151 1.00 87.50 282 GLU A N 1
ATOM 2244 C CA . GLU A 1 282 ? 13.976 12.825 -2.996 1.00 87.50 282 GLU A CA 1
ATOM 2245 C C . GLU A 1 282 ? 13.307 13.117 -1.641 1.00 87.50 282 GLU A C 1
ATOM 2247 O O . GLU A 1 282 ? 13.366 12.307 -0.710 1.00 87.50 282 GLU A O 1
ATOM 2252 N N . ALA A 1 283 ? 12.676 14.286 -1.497 1.00 85.75 283 ALA A N 1
ATOM 2253 C CA . ALA A 1 283 ? 11.962 14.644 -0.275 1.00 85.75 283 ALA A CA 1
ATOM 2254 C C . ALA A 1 283 ? 10.696 13.792 -0.110 1.00 85.75 283 ALA A C 1
ATOM 2256 O O . ALA A 1 283 ? 10.422 13.271 0.973 1.00 85.75 283 ALA A O 1
ATOM 2257 N N . ILE A 1 284 ? 9.965 13.593 -1.206 1.00 87.12 284 ILE A N 1
ATOM 2258 C CA . ILE A 1 284 ? 8.713 12.832 -1.241 1.00 87.12 284 ILE A CA 1
ATOM 2259 C C . ILE A 1 284 ? 8.976 11.336 -1.110 1.00 87.12 284 ILE A C 1
ATOM 2261 O O . ILE A 1 284 ? 8.249 10.649 -0.393 1.00 87.12 284 ILE A O 1
ATOM 2265 N N . GLU A 1 285 ? 10.047 10.829 -1.717 1.00 88.19 285 GLU A N 1
ATOM 2266 C CA . GLU A 1 285 ? 10.491 9.442 -1.581 1.00 88.19 285 GLU A CA 1
ATOM 2267 C C . GLU A 1 285 ? 10.659 9.081 -0.096 1.00 88.19 285 GLU A C 1
ATOM 2269 O O . GLU A 1 285 ? 10.093 8.092 0.365 1.00 88.19 285 GLU A O 1
ATOM 2274 N N . LYS A 1 286 ? 11.316 9.923 0.714 1.00 88.69 286 LYS A N 1
ATOM 2275 C CA . LYS A 1 286 ? 11.484 9.693 2.169 1.00 88.69 286 LYS A CA 1
ATOM 2276 C C . LYS A 1 286 ? 10.164 9.623 2.944 1.00 88.69 286 LYS A C 1
ATOM 2278 O O . LYS A 1 286 ? 10.112 9.099 4.064 1.00 88.69 286 LYS A O 1
ATOM 2283 N N . LEU A 1 287 ? 9.093 10.191 2.396 1.00 88.94 287 LEU A N 1
ATOM 2284 C CA . LEU A 1 287 ? 7.765 10.137 2.998 1.00 88.94 287 LEU A CA 1
ATOM 2285 C C . LEU A 1 287 ? 6.954 8.921 2.551 1.00 88.94 287 LEU A C 1
ATOM 2287 O O . LEU A 1 287 ? 6.092 8.473 3.300 1.00 88.94 287 LEU A O 1
ATOM 2291 N N . THR A 1 288 ? 7.250 8.395 1.366 1.00 91.25 288 THR A N 1
ATOM 2292 C CA . THR A 1 288 ? 6.361 7.494 0.620 1.00 91.25 288 THR A CA 1
ATOM 2293 C C . THR A 1 288 ? 6.996 6.148 0.274 1.00 91.25 288 THR A C 1
ATOM 2295 O O . THR A 1 288 ? 6.304 5.284 -0.265 1.00 91.25 288 THR A O 1
ATOM 2298 N N . THR A 1 289 ? 8.280 5.960 0.603 1.00 93.06 289 THR A N 1
ATOM 2299 C CA . THR A 1 289 ? 9.037 4.724 0.371 1.00 93.06 289 THR A CA 1
ATOM 2300 C C . THR A 1 289 ? 8.336 3.531 1.024 1.00 93.06 289 THR A C 1
ATOM 2302 O O . THR A 1 289 ? 8.071 3.575 2.230 1.00 93.06 289 THR A O 1
ATOM 2305 N N . PRO A 1 290 ? 8.075 2.451 0.266 1.00 95.75 290 PRO A N 1
ATOM 2306 C CA . PRO A 1 290 ? 7.567 1.208 0.828 1.00 95.75 290 PRO A CA 1
ATOM 2307 C C . PRO A 1 290 ? 8.491 0.634 1.898 1.00 95.75 290 PRO A C 1
ATOM 2309 O O . PRO A 1 290 ? 9.717 0.704 1.785 1.00 95.75 290 PRO A O 1
ATOM 2312 N N . VAL A 1 291 ? 7.911 -0.003 2.912 1.00 95.62 291 VAL A N 1
ATOM 2313 C CA . VAL A 1 291 ? 8.692 -0.791 3.862 1.00 95.62 291 VAL A CA 1
ATOM 2314 C C . VAL A 1 291 ? 9.268 -1.996 3.127 1.00 95.62 291 VAL A C 1
ATOM 2316 O O . VAL A 1 291 ? 8.528 -2.806 2.571 1.00 95.62 291 VAL A O 1
ATOM 2319 N N . ALA A 1 292 ? 10.594 -2.095 3.113 1.00 94.44 292 ALA A N 1
ATOM 2320 C CA . ALA A 1 292 ? 11.289 -3.229 2.528 1.00 94.44 292 ALA A CA 1
ATOM 2321 C C . ALA A 1 292 ? 11.198 -4.440 3.463 1.00 94.44 292 ALA A C 1
ATOM 2323 O O . ALA A 1 292 ? 11.570 -4.329 4.631 1.00 94.44 292 ALA A O 1
ATOM 2324 N N . VAL A 1 293 ? 10.753 -5.573 2.925 1.00 93.00 293 VAL A N 1
ATOM 2325 C CA . VAL A 1 293 ? 10.741 -6.874 3.601 1.00 93.00 293 VAL A CA 1
ATOM 2326 C C . VAL A 1 293 ? 11.692 -7.799 2.861 1.00 93.00 293 VAL A C 1
ATOM 2328 O O . VAL A 1 293 ? 11.538 -8.001 1.655 1.00 93.00 293 VAL A O 1
ATOM 2331 N N . LYS A 1 294 ? 12.726 -8.303 3.535 1.00 91.38 294 LYS A N 1
ATOM 2332 C CA . LYS A 1 294 ? 13.798 -9.047 2.856 1.00 91.38 294 LYS A CA 1
ATOM 2333 C C . LYS A 1 294 ? 13.461 -10.528 2.734 1.00 91.38 294 LYS A C 1
ATOM 2335 O O . LYS A 1 294 ? 13.015 -11.137 3.697 1.00 91.38 294 LYS A O 1
ATOM 2340 N N . THR A 1 295 ? 13.753 -11.133 1.584 1.00 85.25 295 THR A N 1
ATOM 2341 C CA . THR A 1 295 ? 13.498 -12.564 1.364 1.00 85.25 295 THR A CA 1
ATOM 2342 C C . THR A 1 295 ? 14.615 -13.272 0.597 1.00 85.25 295 THR A C 1
ATOM 2344 O O . THR A 1 295 ? 15.212 -12.697 -0.313 1.00 85.25 295 THR A O 1
ATOM 2347 N N . ASP A 1 296 ? 14.894 -14.523 0.973 1.00 81.00 296 ASP A N 1
ATOM 2348 C CA . ASP A 1 296 ? 15.657 -15.482 0.150 1.00 81.00 296 ASP A CA 1
ATOM 2349 C C . ASP A 1 296 ? 14.732 -16.325 -0.742 1.00 81.00 296 ASP A C 1
ATOM 2351 O O . ASP A 1 296 ? 15.185 -17.066 -1.614 1.00 81.00 296 ASP A O 1
ATOM 2355 N N . GLU A 1 297 ? 13.423 -16.244 -0.504 1.00 74.12 297 GLU A N 1
ATOM 2356 C CA . GLU A 1 297 ? 12.427 -17.059 -1.174 1.00 74.12 297 GLU A CA 1
ATOM 2357 C C . GLU A 1 297 ? 12.163 -16.505 -2.568 1.00 74.12 297 GLU A C 1
ATOM 2359 O O . GLU A 1 297 ? 11.828 -15.333 -2.760 1.00 74.12 297 GLU A O 1
ATOM 2364 N N . THR A 1 298 ? 12.269 -17.383 -3.559 1.00 66.88 298 THR A N 1
ATOM 2365 C CA . THR A 1 298 ? 11.729 -17.104 -4.882 1.00 66.88 298 THR A CA 1
ATOM 2366 C C . THR A 1 298 ? 10.220 -17.252 -4.801 1.00 66.88 298 THR A C 1
ATOM 2368 O O . THR A 1 298 ? 9.701 -18.356 -4.629 1.00 66.88 298 THR A O 1
ATOM 2371 N N . LEU A 1 299 ? 9.502 -16.137 -4.919 1.00 77.00 299 LEU A N 1
ATOM 2372 C CA . LEU A 1 299 ? 8.051 -16.177 -4.996 1.00 77.00 299 LEU A CA 1
ATOM 2373 C C . LEU A 1 299 ? 7.675 -16.751 -6.363 1.00 77.00 299 LEU A C 1
ATOM 2375 O O . LEU A 1 299 ? 7.773 -16.093 -7.403 1.00 77.00 299 LEU A O 1
ATOM 2379 N N . ASN A 1 300 ? 7.290 -18.026 -6.364 1.00 64.50 300 ASN A N 1
ATOM 2380 C CA . ASN A 1 300 ? 6.659 -18.650 -7.521 1.00 64.50 300 ASN A CA 1
ATOM 2381 C C . ASN A 1 300 ? 5.384 -17.873 -7.841 1.00 64.50 300 ASN A C 1
ATOM 2383 O O . ASN A 1 300 ? 4.745 -17.399 -6.904 1.00 64.50 300 ASN A O 1
ATOM 2387 N N . GLN A 1 301 ? 5.052 -17.729 -9.138 1.00 59.66 301 GLN A N 1
ATOM 2388 C CA . GLN A 1 301 ? 3.898 -16.962 -9.631 1.00 59.66 301 GLN A CA 1
ATOM 2389 C C . GLN A 1 301 ? 2.749 -17.077 -8.640 1.00 59.66 301 GLN A C 1
ATOM 2391 O O . GLN A 1 301 ? 2.153 -18.152 -8.573 1.00 59.66 301 GLN A O 1
ATOM 2396 N N . GLY A 1 302 ? 2.538 -16.018 -7.836 1.00 50.34 302 GLY A N 1
ATOM 2397 C CA . GLY A 1 302 ? 1.585 -16.032 -6.729 1.00 50.34 302 GLY A CA 1
ATOM 2398 C C . GLY A 1 302 ? 0.324 -16.681 -7.253 1.00 50.34 302 GLY A C 1
ATOM 2399 O O . GLY A 1 302 ? -0.220 -16.185 -8.247 1.00 50.34 302 GLY A O 1
ATOM 2400 N N . GLY A 1 303 ? 0.016 -17.874 -6.725 1.00 42.62 303 GLY A N 1
ATOM 2401 C CA . GLY A 1 303 ? -0.964 -18.760 -7.339 1.00 42.62 303 GLY A CA 1
ATOM 2402 C C . GLY A 1 303 ? -2.197 -17.932 -7.645 1.00 42.62 303 GLY A C 1
ATOM 2403 O O . GLY A 1 303 ? -2.607 -17.148 -6.787 1.00 42.62 303 GLY A O 1
ATOM 2404 N N . ALA A 1 304 ? -2.718 -18.024 -8.878 1.00 41.03 304 ALA A N 1
ATOM 2405 C CA . ALA A 1 304 ? -3.980 -17.376 -9.234 1.00 41.03 304 ALA A CA 1
ATOM 2406 C C . ALA A 1 304 ? -4.921 -17.545 -8.039 1.00 41.03 304 ALA A C 1
ATOM 2408 O O . ALA A 1 304 ? -4.988 -18.686 -7.567 1.00 41.03 304 ALA A O 1
ATOM 2409 N N . PRO A 1 305 ? -5.518 -16.453 -7.508 1.00 42.72 305 PRO A N 1
ATOM 2410 C CA . PRO A 1 305 ? -6.152 -16.440 -6.195 1.00 42.72 305 PRO A CA 1
ATOM 2411 C C . PRO A 1 305 ? -6.966 -17.706 -6.102 1.00 42.72 305 PRO A C 1
ATOM 2413 O O . PRO A 1 305 ? -7.890 -17.890 -6.902 1.00 42.72 305 PRO A O 1
ATOM 2416 N N . ASN A 1 306 ? -6.517 -18.644 -5.262 1.00 38.62 306 ASN A N 1
ATOM 2417 C CA . ASN A 1 306 ? -7.164 -19.934 -5.219 1.00 38.62 306 ASN A CA 1
ATOM 2418 C C . ASN A 1 306 ? -8.605 -19.597 -4.862 1.00 38.62 306 ASN A C 1
ATOM 2420 O O . ASN A 1 306 ? -8.873 -19.106 -3.765 1.00 38.62 306 ASN A O 1
ATOM 2424 N N . LEU A 1 307 ? -9.529 -19.833 -5.796 1.00 35.19 307 LEU A N 1
ATOM 2425 C CA . LEU A 1 307 ? -10.947 -19.969 -5.521 1.00 35.19 307 LEU A CA 1
ATOM 2426 C C . LEU A 1 307 ? -11.065 -21.201 -4.618 1.00 35.19 307 LEU A C 1
ATOM 2428 O O . LEU A 1 307 ? -11.568 -22.249 -5.012 1.00 35.19 307 LEU A O 1
ATOM 2432 N N . ARG A 1 308 ? -10.579 -21.093 -3.378 1.00 36.44 308 ARG A N 1
ATOM 2433 C CA . ARG A 1 308 ? -11.020 -21.899 -2.261 1.00 36.44 308 ARG A CA 1
ATOM 2434 C C . ARG A 1 308 ? -12.456 -21.449 -2.023 1.00 36.44 308 ARG A C 1
ATOM 2436 O O . ARG A 1 308 ? -12.757 -20.715 -1.089 1.00 36.44 308 ARG A O 1
ATOM 2443 N N . LEU A 1 309 ? -13.354 -21.913 -2.902 1.00 32.00 309 LEU A N 1
ATOM 2444 C CA . LEU A 1 309 ? -14.674 -22.385 -2.502 1.00 32.00 309 LEU A CA 1
ATOM 2445 C C . LEU A 1 309 ? -14.476 -22.998 -1.132 1.00 32.00 309 LEU A C 1
ATOM 2447 O O . LEU A 1 309 ? -13.699 -23.943 -1.066 1.00 32.00 309 LEU A O 1
ATOM 2451 N N . ALA A 1 310 ? -15.076 -22.400 -0.098 1.00 31.64 310 ALA A N 1
ATOM 2452 C CA . ALA A 1 310 ? -14.993 -22.809 1.298 1.00 31.64 310 ALA A CA 1
ATOM 2453 C C . ALA A 1 310 ? -14.702 -24.311 1.412 1.00 31.64 310 ALA A C 1
ATOM 2455 O O . ALA A 1 310 ? -15.612 -25.144 1.385 1.00 31.64 310 ALA A O 1
ATOM 2456 N N . VAL A 1 311 ? -13.414 -24.663 1.454 1.00 26.48 311 VAL A N 1
ATOM 2457 C CA . VAL A 1 311 ? -13.004 -26.048 1.608 1.00 26.48 311 VAL A CA 1
ATOM 2458 C C . VAL A 1 311 ? -13.326 -26.286 3.061 1.00 26.48 311 VAL A C 1
ATOM 2460 O O . VAL A 1 311 ? -12.669 -25.721 3.935 1.00 26.48 311 VAL A O 1
ATOM 2463 N N . LYS A 1 312 ? -14.408 -27.034 3.311 1.00 33.41 312 LYS A N 1
ATOM 2464 C CA . LYS A 1 312 ? -14.627 -27.677 4.604 1.00 33.41 312 LYS A CA 1
ATOM 2465 C C . LYS A 1 312 ? -13.273 -28.240 5.006 1.00 33.41 312 LYS A C 1
ATOM 2467 O O . LYS A 1 312 ? -12.740 -29.083 4.290 1.00 33.41 312 LYS A O 1
ATOM 2472 N N . SER A 1 313 ? -12.708 -27.678 6.066 1.00 31.42 313 SER A N 1
ATOM 2473 C CA . SER A 1 313 ? -11.459 -28.101 6.682 1.00 31.42 313 SER A CA 1
ATOM 2474 C C . SER A 1 313 ? -11.334 -29.625 6.620 1.00 31.42 313 SER A C 1
ATOM 2476 O O . SER A 1 313 ? -12.197 -30.320 7.158 1.00 31.42 313 SER A O 1
ATOM 2478 N N . ASP A 1 314 ? -10.299 -30.133 5.946 1.00 31.55 314 ASP A N 1
ATOM 2479 C CA . ASP A 1 314 ? -9.872 -31.529 6.090 1.00 31.55 314 ASP A CA 1
ATOM 2480 C C . ASP A 1 314 ? -9.580 -31.754 7.592 1.00 31.55 314 ASP A C 1
ATOM 2482 O O . ASP A 1 314 ? -8.786 -31.001 8.168 1.00 31.55 314 ASP A O 1
ATOM 2486 N N . PRO A 1 315 ? -10.265 -32.689 8.277 1.00 36.34 315 PRO A N 1
ATOM 2487 C CA . PRO A 1 315 ? -10.251 -32.808 9.731 1.00 36.34 315 PRO A CA 1
ATOM 2488 C C . PRO A 1 315 ? -9.039 -33.614 10.209 1.00 36.34 315 PRO A C 1
ATOM 2490 O O . PRO A 1 315 ? -9.175 -34.630 10.885 1.00 36.34 315 PRO A O 1
ATOM 2493 N N . ARG A 1 316 ? -7.833 -33.162 9.867 1.00 45.31 316 ARG A N 1
ATOM 2494 C CA . ARG A 1 316 ? -6.589 -33.686 10.451 1.00 45.31 316 ARG A CA 1
ATOM 2495 C C . ARG A 1 316 ? -5.902 -32.657 11.341 1.00 45.31 316 ARG A C 1
ATOM 2497 O O . ARG A 1 316 ? -4.681 -32.571 11.396 1.00 45.31 316 ARG A O 1
ATOM 2504 N N . SER A 1 317 ? -6.704 -31.866 12.050 1.00 50.91 317 SER A N 1
ATOM 2505 C CA . SER A 1 317 ? -6.239 -31.077 13.185 1.00 50.91 317 SER A CA 1
ATOM 2506 C C . SER A 1 317 ? -5.999 -32.003 14.374 1.00 50.91 317 SER A C 1
ATOM 2508 O O . SER A 1 317 ? -6.907 -32.747 14.746 1.00 50.91 317 SER A O 1
ATOM 2510 N N . PHE A 1 318 ? -4.818 -31.918 14.986 1.00 46.66 318 PHE A N 1
ATOM 2511 C CA . PHE A 1 318 ? -4.606 -32.464 16.324 1.00 46.66 318 PHE A CA 1
ATOM 2512 C C . PHE A 1 318 ? -5.676 -31.908 17.270 1.00 46.66 318 PHE A C 1
ATOM 2514 O O . PHE A 1 318 ? -5.968 -30.703 17.223 1.00 46.66 318 PHE A O 1
ATOM 2521 N N . THR A 1 319 ? -6.282 -32.765 18.090 1.00 67.00 319 THR A N 1
ATOM 2522 C CA . THR A 1 319 ? -7.189 -32.309 19.149 1.00 67.00 319 THR A CA 1
ATOM 2523 C C . THR A 1 319 ? -6.409 -31.455 20.148 1.00 67.00 319 THR A C 1
ATOM 2525 O O . THR A 1 319 ? -5.182 -31.533 20.237 1.00 67.00 319 THR A O 1
ATOM 2528 N N . ASP A 1 320 ? -7.095 -30.598 20.901 1.00 54.22 320 ASP A N 1
ATOM 2529 C CA . ASP A 1 320 ? -6.416 -29.773 21.905 1.00 54.22 320 ASP A CA 1
ATOM 2530 C C . ASP A 1 320 ? -5.799 -30.627 23.031 1.00 54.22 320 ASP A C 1
ATOM 2532 O O . ASP A 1 320 ? -4.793 -30.229 23.611 1.00 54.22 320 ASP A O 1
ATOM 2536 N N . GLU A 1 321 ? -6.318 -31.838 23.262 1.00 56.16 321 GLU A N 1
ATOM 2537 C CA . GLU A 1 321 ? -5.704 -32.858 24.125 1.00 56.16 321 GLU A CA 1
ATOM 2538 C C . GLU A 1 321 ? -4.427 -33.448 23.516 1.00 56.16 321 GLU A C 1
ATOM 2540 O O . GLU A 1 321 ? -3.424 -33.541 24.213 1.00 56.16 321 GLU A O 1
ATOM 2545 N N . GLU A 1 322 ? -4.405 -33.750 22.214 1.00 56.00 322 GLU A N 1
ATOM 2546 C CA . GLU A 1 322 ? -3.193 -34.221 21.524 1.00 56.00 322 GLU A CA 1
ATOM 2547 C C . GLU A 1 322 ? -2.102 -33.139 21.506 1.00 56.00 322 GLU A C 1
ATOM 2549 O O . GLU A 1 322 ? -0.926 -33.427 21.709 1.00 56.00 322 GLU A O 1
ATOM 2554 N N . LYS A 1 323 ? -2.478 -31.865 21.326 1.00 53.59 323 LYS A N 1
ATOM 2555 C CA . LYS A 1 323 ? -1.536 -30.740 21.442 1.00 53.59 323 LYS A CA 1
ATOM 2556 C C . LYS A 1 323 ? -1.014 -30.589 22.869 1.00 53.59 323 LYS A C 1
ATOM 2558 O O . LYS A 1 323 ? 0.167 -30.311 23.047 1.00 53.59 323 LYS A O 1
ATOM 2563 N N . ALA A 1 324 ? -1.872 -30.753 23.875 1.00 54.12 324 ALA A N 1
ATOM 2564 C CA . ALA A 1 324 ? -1.476 -30.674 25.277 1.00 54.12 324 ALA A CA 1
ATOM 2565 C C . ALA A 1 324 ? -0.564 -31.842 25.692 1.00 54.12 324 ALA A C 1
ATOM 2567 O O . ALA A 1 324 ? 0.367 -31.619 26.458 1.00 54.12 324 ALA A O 1
ATOM 2568 N N . GLU A 1 325 ? -0.776 -33.046 25.154 1.00 61.22 325 GLU A N 1
ATOM 2569 C CA . GLU A 1 325 ? 0.086 -34.218 25.371 1.00 61.22 325 GLU A CA 1
ATOM 2570 C C . GLU A 1 325 ? 1.464 -34.048 24.712 1.00 61.22 325 GLU A C 1
ATOM 2572 O O . GLU A 1 325 ? 2.482 -34.362 25.322 1.00 61.22 325 GLU A O 1
ATOM 2577 N N . ILE A 1 326 ? 1.510 -33.486 23.498 1.00 54.47 326 ILE A N 1
ATOM 2578 C CA . ILE A 1 326 ? 2.767 -33.198 22.788 1.00 54.47 326 ILE A CA 1
ATOM 2579 C C . ILE A 1 326 ? 3.556 -32.075 23.483 1.00 54.47 326 ILE A C 1
ATOM 2581 O O . ILE A 1 326 ? 4.776 -32.123 23.538 1.00 54.47 326 ILE A O 1
ATOM 2585 N N . ILE A 1 327 ? 2.883 -31.050 24.014 1.00 55.78 327 ILE A N 1
ATOM 2586 C CA . ILE A 1 327 ? 3.549 -29.839 24.523 1.00 55.78 327 ILE A CA 1
ATOM 2587 C C . ILE A 1 327 ? 3.825 -29.908 26.037 1.00 55.78 327 ILE A C 1
ATOM 2589 O O . ILE A 1 327 ? 4.799 -29.328 26.517 1.00 55.78 327 ILE A O 1
ATOM 2593 N N . GLY A 1 328 ? 2.976 -30.589 26.810 1.00 54.44 328 GLY A N 1
ATOM 2594 C CA . GLY A 1 328 ? 2.990 -30.543 28.275 1.00 54.44 328 GLY A CA 1
ATOM 2595 C C . GLY A 1 328 ? 4.223 -31.186 28.908 1.00 54.44 328 GLY A C 1
ATOM 2596 O O . GLY A 1 328 ? 4.890 -30.557 29.730 1.00 54.44 328 GLY A O 1
ATOM 2597 N N . ASP A 1 329 ? 4.555 -32.409 28.500 1.00 53.47 329 ASP A N 1
ATOM 2598 C CA . ASP A 1 329 ? 5.678 -33.162 29.075 1.00 53.47 329 ASP A CA 1
ATOM 2599 C C . ASP A 1 329 ? 7.037 -32.579 28.660 1.00 53.47 329 ASP A C 1
ATOM 2601 O O . ASP A 1 329 ? 7.983 -32.538 29.451 1.00 53.47 329 ASP A O 1
ATOM 2605 N N . ASP A 1 330 ? 7.121 -32.067 27.433 1.00 59.47 330 ASP A N 1
ATOM 2606 C CA . ASP A 1 330 ? 8.364 -31.561 26.857 1.00 59.47 330 ASP A CA 1
ATOM 2607 C C . ASP A 1 330 ? 8.742 -30.196 27.460 1.00 59.47 330 ASP A C 1
ATOM 2609 O O . ASP A 1 330 ? 9.918 -29.934 27.722 1.00 59.47 330 ASP A O 1
ATOM 2613 N N . ILE A 1 331 ? 7.753 -29.357 27.804 1.00 52.38 331 ILE A N 1
ATOM 2614 C CA . ILE A 1 331 ? 7.977 -28.110 28.555 1.00 52.38 331 ILE A CA 1
ATOM 2615 C C . ILE A 1 331 ? 8.426 -28.395 29.994 1.00 52.38 331 ILE A C 1
ATOM 2617 O O . ILE A 1 331 ? 9.302 -27.697 30.506 1.00 52.38 331 ILE A O 1
ATOM 2621 N N . VAL A 1 332 ? 7.868 -29.410 30.661 1.00 57.09 332 VAL A N 1
ATOM 2622 C CA . VAL A 1 332 ? 8.287 -29.771 32.028 1.00 57.09 332 VAL A CA 1
ATOM 2623 C C . VAL A 1 332 ? 9.741 -30.251 32.033 1.00 57.09 332 VAL A C 1
ATOM 2625 O O . VAL A 1 332 ? 10.535 -29.782 32.850 1.00 57.09 332 VAL A O 1
ATOM 2628 N N . ASN A 1 333 ? 10.126 -31.083 31.061 1.00 56.66 333 ASN A N 1
ATOM 2629 C CA . ASN A 1 333 ? 11.515 -31.512 30.880 1.00 56.66 333 ASN A CA 1
ATOM 2630 C C . ASN A 1 333 ? 12.451 -30.337 30.539 1.00 56.66 333 ASN A C 1
ATOM 2632 O O . ASN A 1 333 ? 13.580 -30.283 31.031 1.00 56.66 333 ASN A O 1
ATOM 2636 N N . LEU A 1 334 ? 11.986 -29.363 29.750 1.00 58.03 334 LEU A N 1
ATOM 2637 C CA . LEU A 1 334 ? 12.726 -28.136 29.442 1.00 58.03 334 LEU A CA 1
ATOM 2638 C C . LEU A 1 334 ? 13.036 -27.323 30.706 1.00 58.03 334 LEU A C 1
ATOM 2640 O O . LEU A 1 334 ? 14.175 -26.910 30.917 1.00 58.03 334 LEU A O 1
ATOM 2644 N N . VAL A 1 335 ? 12.027 -27.109 31.556 1.00 53.53 335 VAL A N 1
ATOM 2645 C CA . VAL A 1 335 ? 12.158 -26.324 32.792 1.00 53.53 335 VAL A CA 1
ATOM 2646 C C . VAL A 1 335 ? 13.094 -27.015 33.784 1.00 53.53 335 VAL A C 1
ATOM 2648 O O . VAL A 1 335 ? 13.888 -26.337 34.433 1.00 53.53 335 VAL A O 1
ATOM 2651 N N . SER A 1 336 ? 13.069 -28.348 33.862 1.00 60.78 336 SER A N 1
ATOM 2652 C CA . SER A 1 336 ? 14.026 -29.108 34.674 1.00 60.78 336 SER A CA 1
ATOM 2653 C C . SER A 1 336 ? 15.462 -28.988 34.154 1.00 60.78 336 SER A C 1
ATOM 2655 O O . SER A 1 336 ? 16.365 -28.734 34.944 1.00 60.78 336 SER A O 1
ATOM 2657 N N . ASN A 1 337 ? 15.677 -29.061 32.835 1.00 59.09 337 ASN A N 1
ATOM 2658 C CA . ASN A 1 337 ? 17.013 -28.953 32.232 1.00 59.09 337 ASN A CA 1
ATOM 2659 C C . ASN A 1 337 ? 17.633 -27.547 32.344 1.00 59.09 337 ASN A C 1
ATOM 2661 O O . ASN A 1 337 ? 18.854 -27.409 32.314 1.00 59.09 337 ASN A O 1
ATOM 2665 N N . LEU A 1 338 ? 16.814 -26.498 32.483 1.00 62.72 338 LEU A N 1
ATOM 2666 C CA . LEU A 1 338 ? 17.293 -25.134 32.736 1.00 62.72 338 LEU A CA 1
ATOM 2667 C C . LEU A 1 338 ? 17.815 -24.943 34.171 1.00 62.72 338 LEU A C 1
ATOM 2669 O O . LEU A 1 338 ? 18.621 -24.043 34.401 1.00 62.72 338 LEU A O 1
ATOM 2673 N N . GLY A 1 339 ? 17.374 -25.774 35.122 1.00 58.09 339 GLY A N 1
ATOM 2674 C CA . GLY A 1 339 ? 17.820 -25.731 36.519 1.00 58.09 339 GLY A CA 1
ATOM 2675 C C . GLY A 1 339 ? 19.260 -26.209 36.736 1.00 58.09 339 GLY A C 1
ATOM 2676 O O . GLY A 1 339 ? 19.878 -25.813 37.721 1.00 58.09 339 GLY A O 1
ATOM 2677 N N . ASP A 1 340 ? 19.801 -26.989 35.795 1.00 61.25 340 ASP A N 1
ATOM 2678 C CA . ASP A 1 340 ? 21.122 -27.631 35.882 1.00 61.25 340 ASP A CA 1
ATOM 2679 C C . ASP A 1 340 ? 22.212 -26.915 35.055 1.00 61.25 340 ASP A C 1
ATOM 2681 O O . ASP A 1 340 ? 23.295 -27.459 34.825 1.00 61.25 340 ASP A O 1
ATOM 2685 N N . LEU A 1 341 ? 21.949 -25.695 34.575 1.00 66.19 341 LEU A N 1
ATOM 2686 C CA . LEU A 1 341 ? 22.925 -24.927 33.799 1.00 66.19 341 LEU A CA 1
ATOM 2687 C C . LEU A 1 341 ? 24.033 -24.360 34.701 1.00 66.19 341 LEU A C 1
ATOM 2689 O O . LEU A 1 341 ? 23.798 -23.451 35.498 1.00 66.19 341 LEU A O 1
ATOM 2693 N N . ASP A 1 342 ? 25.263 -24.851 34.529 1.00 56.38 342 ASP A N 1
ATOM 2694 C CA . ASP A 1 342 ? 26.464 -24.279 35.150 1.00 56.38 342 ASP A CA 1
ATOM 2695 C C . ASP A 1 342 ? 26.936 -23.054 34.347 1.00 56.38 342 ASP A C 1
ATOM 2697 O O . ASP A 1 342 ? 27.672 -23.142 33.357 1.00 56.38 342 ASP A O 1
ATOM 2701 N N . ILE A 1 343 ? 26.417 -21.883 34.722 1.00 64.75 343 ILE A N 1
ATOM 2702 C CA . ILE A 1 343 ? 26.615 -20.634 33.982 1.00 64.75 343 ILE A CA 1
ATOM 2703 C C . ILE A 1 343 ? 27.987 -20.044 34.314 1.00 64.75 343 ILE A C 1
ATOM 2705 O O . ILE A 1 343 ? 28.158 -19.333 35.304 1.00 64.75 343 ILE A O 1
ATOM 2709 N N . THR A 1 344 ? 28.962 -20.290 33.440 1.00 64.44 344 THR A N 1
ATOM 2710 C CA . THR A 1 344 ? 30.327 -19.752 33.578 1.00 64.44 344 THR A CA 1
ATOM 2711 C C . THR A 1 344 ? 30.616 -18.557 32.657 1.00 64.44 344 THR A C 1
ATOM 2713 O O . THR A 1 344 ? 31.513 -17.770 32.961 1.00 64.44 344 THR A O 1
ATOM 2716 N N . SER A 1 345 ? 29.834 -18.346 31.583 1.00 71.44 345 SER A N 1
ATOM 2717 C CA . SER A 1 345 ? 29.864 -17.117 30.764 1.00 71.44 345 SER A CA 1
ATOM 2718 C C . SER A 1 345 ? 28.573 -16.885 29.946 1.00 71.44 345 SER A C 1
ATOM 2720 O O . SER A 1 345 ? 27.817 -17.830 29.711 1.00 71.44 345 SER A O 1
ATOM 2722 N N . PRO A 1 346 ? 28.308 -15.651 29.464 1.00 57.97 346 PRO A N 1
ATOM 2723 C CA . PRO A 1 346 ? 27.170 -15.346 28.584 1.00 57.97 346 PRO A CA 1
ATOM 2724 C C . PRO A 1 346 ? 27.160 -16.127 27.258 1.00 57.97 346 PRO A C 1
ATOM 2726 O O . PRO A 1 346 ? 26.098 -16.518 26.773 1.00 57.97 346 PRO A O 1
ATOM 2729 N N . GLU A 1 347 ? 28.328 -16.389 26.671 1.00 64.44 347 GLU A N 1
ATOM 2730 C CA . GLU A 1 347 ? 28.466 -17.188 25.447 1.00 64.44 347 GLU A CA 1
ATOM 2731 C C . GLU A 1 347 ? 28.096 -18.659 25.689 1.00 64.44 347 GLU A C 1
ATOM 2733 O O . GLU A 1 347 ? 27.497 -19.303 24.820 1.00 64.44 347 GLU A O 1
ATOM 2738 N N . GLN A 1 348 ? 28.394 -19.172 26.887 1.00 69.12 348 GLN A N 1
ATOM 2739 C CA . GLN A 1 348 ? 27.998 -20.513 27.309 1.00 69.12 348 GLN A CA 1
ATOM 2740 C C . GLN A 1 348 ? 26.473 -20.608 27.462 1.00 69.12 348 GLN A C 1
ATOM 2742 O O . GLN A 1 348 ? 25.875 -21.547 26.946 1.00 69.12 348 GLN A O 1
ATOM 2747 N N . VAL A 1 349 ? 25.822 -19.586 28.039 1.00 66.19 349 VAL A N 1
ATOM 2748 C CA . VAL A 1 349 ? 24.348 -19.516 28.140 1.00 66.19 349 VAL A CA 1
ATOM 2749 C C . VAL A 1 349 ? 23.696 -19.586 26.765 1.00 66.19 349 VAL A C 1
ATOM 2751 O O . VAL A 1 349 ? 22.768 -20.364 26.565 1.00 66.19 349 VAL A O 1
ATOM 2754 N N . TYR A 1 350 ? 24.178 -18.802 25.799 1.00 67.25 350 TYR A N 1
ATOM 2755 C CA . TYR A 1 350 ? 23.616 -18.826 24.449 1.00 67.25 350 TYR A CA 1
ATOM 2756 C C . TYR A 1 350 ? 23.778 -20.201 23.785 1.00 67.25 350 TYR A C 1
ATOM 2758 O O . TYR A 1 350 ? 22.840 -20.713 23.173 1.00 67.25 350 TYR A O 1
ATOM 2766 N N . THR A 1 351 ? 24.955 -20.812 23.937 1.00 71.81 351 THR A N 1
ATOM 2767 C CA . THR A 1 351 ? 25.259 -22.135 23.376 1.00 71.81 351 THR A CA 1
ATOM 2768 C C . THR A 1 351 ? 24.381 -23.222 23.995 1.00 71.81 351 THR A C 1
ATOM 2770 O O . THR A 1 351 ? 23.821 -24.045 23.270 1.00 71.81 351 THR A O 1
ATOM 2773 N N . ASP A 1 352 ? 24.202 -23.201 25.314 1.00 73.56 352 ASP A N 1
ATOM 2774 C CA . ASP A 1 352 ? 23.386 -24.185 26.020 1.00 73.56 352 ASP A CA 1
ATOM 2775 C C . ASP A 1 352 ? 21.890 -24.000 25.772 1.00 73.56 352 ASP A C 1
ATOM 2777 O O . ASP A 1 352 ? 21.196 -24.983 25.517 1.00 73.56 352 ASP A O 1
ATOM 2781 N N . VAL A 1 353 ? 21.392 -22.760 25.742 1.00 70.69 353 VAL A N 1
ATOM 2782 C CA . VAL A 1 353 ? 19.997 -22.476 25.375 1.00 70.69 353 VAL A CA 1
ATOM 2783 C C . VAL A 1 353 ? 19.715 -22.952 23.954 1.00 70.69 353 VAL A C 1
ATOM 2785 O O . VAL A 1 353 ? 18.707 -23.613 23.721 1.00 70.69 353 VAL A O 1
ATOM 2788 N N . LYS A 1 354 ? 20.618 -22.683 23.005 1.00 77.12 354 LYS A N 1
ATOM 2789 C CA . LYS A 1 354 ? 20.464 -23.154 21.626 1.00 77.12 354 LYS A CA 1
ATOM 2790 C C . LYS A 1 354 ? 20.432 -24.684 21.551 1.00 77.12 354 LYS A C 1
ATOM 2792 O O . LYS A 1 354 ? 19.516 -25.233 20.953 1.00 77.12 354 LYS A O 1
ATOM 2797 N N . ARG A 1 355 ? 21.365 -25.370 22.221 1.00 81.81 355 ARG A N 1
ATOM 2798 C CA . ARG A 1 355 ? 21.411 -26.842 22.294 1.00 81.81 355 ARG A CA 1
ATOM 2799 C C . ARG A 1 355 ? 20.124 -27.438 22.874 1.00 81.81 355 ARG A C 1
ATOM 2801 O O . ARG A 1 355 ? 19.646 -28.453 22.378 1.00 81.81 355 ARG A O 1
ATOM 2808 N N . ILE A 1 356 ? 19.573 -26.822 23.921 1.00 77.31 356 ILE A N 1
ATOM 2809 C CA . ILE A 1 356 ? 18.317 -27.249 24.551 1.00 77.31 356 ILE A CA 1
ATOM 2810 C C . ILE A 1 356 ? 17.136 -27.067 23.587 1.00 77.31 356 ILE A C 1
ATOM 2812 O O . ILE A 1 356 ? 16.314 -27.971 23.455 1.00 77.31 356 ILE A O 1
ATOM 2816 N N . MET A 1 357 ? 17.068 -25.932 22.887 1.00 73.44 357 MET A N 1
ATOM 2817 C CA . MET A 1 357 ? 16.007 -25.652 21.914 1.00 73.44 357 MET A CA 1
ATOM 2818 C C . MET A 1 357 ? 16.065 -26.581 20.695 1.00 73.44 357 MET A C 1
ATOM 2820 O O . MET A 1 357 ? 15.019 -27.034 20.235 1.00 73.44 357 MET A O 1
ATOM 2824 N N . ASP A 1 358 ? 17.265 -26.895 20.203 1.00 77.25 358 ASP A N 1
ATOM 2825 C CA . ASP A 1 358 ? 17.457 -27.822 19.083 1.00 77.25 358 ASP A CA 1
ATOM 2826 C C . ASP A 1 358 ? 17.000 -29.242 19.466 1.00 77.25 358 ASP A C 1
ATOM 2828 O O . ASP A 1 358 ? 16.266 -29.877 18.710 1.00 77.25 358 ASP A O 1
ATOM 2832 N N . LYS A 1 359 ? 17.342 -29.703 20.678 1.00 80.44 359 LYS A N 1
ATOM 2833 C CA . LYS A 1 359 ? 16.882 -30.999 21.199 1.00 80.44 359 LYS A CA 1
ATOM 2834 C C . LYS A 1 359 ? 15.361 -31.045 21.389 1.00 80.44 359 LYS A C 1
ATOM 2836 O O . LYS A 1 359 ? 14.735 -32.028 21.019 1.00 80.44 359 LYS A O 1
ATOM 2841 N N . LEU A 1 360 ? 14.756 -29.971 21.904 1.00 75.19 360 LEU A N 1
ATOM 2842 C CA . LEU A 1 360 ? 13.298 -29.878 22.041 1.00 75.19 360 LEU A CA 1
ATOM 2843 C C . LEU A 1 360 ? 12.597 -29.999 20.679 1.00 75.19 360 LEU A C 1
ATOM 2845 O O . LEU A 1 360 ? 11.575 -30.667 20.561 1.00 75.19 360 LEU A O 1
ATOM 2849 N N . ALA A 1 361 ? 13.133 -29.346 19.647 1.00 70.69 361 ALA A N 1
ATOM 2850 C CA . ALA A 1 361 ? 12.568 -29.423 18.305 1.00 70.69 361 ALA A CA 1
ATOM 2851 C C . ALA A 1 361 ? 12.652 -30.845 17.718 1.00 70.69 361 ALA A C 1
ATOM 2853 O O . ALA A 1 361 ? 11.726 -31.272 17.025 1.00 70.69 361 ALA A O 1
ATOM 2854 N N . GLU A 1 362 ? 13.736 -31.569 18.006 1.00 81.12 362 GLU A N 1
ATOM 2855 C CA . GLU A 1 362 ? 13.916 -32.975 17.631 1.00 81.12 362 GLU A CA 1
ATOM 2856 C C . GLU A 1 362 ? 12.920 -33.887 18.367 1.00 81.12 362 GLU A C 1
ATOM 2858 O O . GLU A 1 362 ? 12.161 -34.595 17.703 1.00 81.12 362 GLU A O 1
ATOM 2863 N N . ASP A 1 363 ? 12.828 -33.780 19.698 1.00 78.06 363 ASP A N 1
ATOM 2864 C CA . ASP A 1 363 ? 11.925 -34.581 20.540 1.00 78.06 363 ASP A CA 1
ATOM 2865 C C . ASP A 1 363 ? 10.447 -34.382 20.127 1.00 78.06 363 ASP A C 1
ATOM 2867 O O . ASP A 1 363 ? 9.712 -35.350 19.905 1.00 78.06 363 ASP A O 1
ATOM 2871 N N . VAL A 1 364 ? 10.019 -33.130 19.904 1.00 72.44 364 VAL A N 1
ATOM 2872 C CA . VAL A 1 364 ? 8.661 -32.806 19.420 1.00 72.44 364 VAL A CA 1
ATOM 2873 C C . VAL A 1 364 ? 8.410 -33.397 18.027 1.00 72.44 364 VAL A C 1
ATOM 2875 O O . VAL A 1 364 ? 7.302 -33.852 17.729 1.00 72.44 364 VAL A O 1
ATOM 2878 N N . SER A 1 365 ? 9.425 -33.408 17.156 1.00 74.62 365 SER A N 1
ATOM 2879 C CA . SER A 1 365 ? 9.314 -33.985 15.813 1.00 74.62 365 SER A CA 1
ATOM 2880 C C . SER A 1 365 ? 9.160 -35.506 15.848 1.00 74.62 365 SER A C 1
ATOM 2882 O O . SER A 1 365 ? 8.331 -36.046 15.112 1.00 74.62 365 SER A O 1
ATOM 2884 N N . GLU A 1 366 ? 9.923 -36.204 16.692 1.00 78.31 366 GLU A N 1
ATOM 2885 C CA . GLU A 1 366 ? 9.805 -37.656 16.865 1.00 78.31 366 GLU A CA 1
ATOM 2886 C C . GLU A 1 366 ? 8.451 -38.040 17.461 1.00 78.31 366 GLU A C 1
ATOM 2888 O O . GLU A 1 366 ? 7.754 -38.898 16.917 1.00 78.31 366 GLU A O 1
ATOM 2893 N N . ARG A 1 367 ? 8.006 -37.331 18.500 1.00 73.50 367 ARG A N 1
ATOM 2894 C CA . ARG A 1 367 ? 6.727 -37.607 19.164 1.00 73.50 367 ARG A CA 1
ATOM 2895 C C . ARG A 1 367 ? 5.532 -37.344 18.249 1.00 73.50 367 ARG A C 1
ATOM 2897 O O . ARG A 1 367 ? 4.579 -38.122 18.227 1.00 73.50 367 ARG A O 1
ATOM 2904 N N . ALA A 1 368 ? 5.607 -36.309 17.409 1.00 68.38 368 ALA A N 1
ATOM 2905 C CA . ALA A 1 368 ? 4.611 -36.070 16.368 1.00 68.38 368 ALA A CA 1
ATOM 2906 C C . ALA A 1 368 ? 4.524 -37.237 15.367 1.00 68.38 368 ALA A C 1
ATOM 2908 O O . ALA A 1 368 ? 3.419 -37.600 14.964 1.00 68.38 368 ALA A O 1
ATOM 2909 N N . LYS A 1 369 ? 5.655 -37.858 14.993 1.00 79.88 369 LYS A N 1
ATOM 2910 C CA . LYS A 1 369 ? 5.662 -39.053 14.127 1.00 79.88 369 LYS A CA 1
ATOM 2911 C C . LYS A 1 369 ? 5.008 -40.248 14.816 1.00 79.88 369 LYS A C 1
ATOM 2913 O O . LYS A 1 369 ? 4.158 -40.884 14.202 1.00 79.88 369 LYS A O 1
ATOM 2918 N N . GLU A 1 370 ? 5.314 -40.503 16.088 1.00 76.62 370 GLU A N 1
ATOM 2919 C CA . GLU A 1 370 ? 4.694 -41.603 16.844 1.00 76.62 370 GLU A CA 1
ATOM 2920 C C . GLU A 1 370 ? 3.169 -41.460 16.962 1.00 76.62 370 GLU A C 1
ATOM 2922 O O . GLU A 1 370 ? 2.437 -42.446 16.865 1.00 76.62 370 GLU A O 1
ATOM 2927 N N . VAL A 1 371 ? 2.669 -40.235 17.162 1.00 73.88 371 VAL A N 1
ATOM 2928 C CA . VAL A 1 371 ? 1.224 -39.956 17.223 1.00 73.88 371 VAL A CA 1
ATOM 2929 C C . VAL A 1 371 ? 0.557 -40.191 15.865 1.00 73.88 371 VAL A C 1
ATOM 2931 O O . VAL A 1 371 ? -0.580 -40.659 15.815 1.00 73.88 371 VAL A O 1
ATOM 2934 N N . VAL A 1 372 ? 1.253 -39.900 14.761 1.00 72.94 372 VAL A N 1
ATOM 2935 C CA . VAL A 1 372 ? 0.759 -40.194 13.407 1.00 72.94 372 VAL A CA 1
ATOM 2936 C C . VAL A 1 372 ? 0.766 -41.696 13.117 1.00 72.94 372 VAL A C 1
ATOM 2938 O O . VAL A 1 372 ? -0.187 -42.175 12.521 1.00 72.94 372 VAL A O 1
ATOM 2941 N N . GLU A 1 373 ? 1.784 -42.443 13.549 1.00 79.75 373 GLU A N 1
ATOM 2942 C CA . GLU A 1 373 ? 1.891 -43.894 13.310 1.00 79.75 373 GLU A CA 1
ATOM 2943 C C . GLU A 1 373 ? 0.927 -44.740 14.158 1.00 79.75 373 GLU A C 1
ATOM 2945 O O . GLU A 1 373 ? 0.582 -45.857 13.775 1.00 79.75 373 GLU A O 1
ATOM 2950 N N . LYS A 1 374 ? 0.478 -44.225 15.309 1.00 73.69 374 LYS A N 1
ATOM 2951 C CA . LYS A 1 374 ? -0.548 -44.868 16.150 1.00 73.69 374 LYS A CA 1
ATOM 2952 C C . LYS A 1 374 ? -1.981 -44.675 15.625 1.00 73.69 374 LYS A C 1
ATOM 2954 O O . LYS A 1 374 ? -2.895 -45.296 16.172 1.00 73.69 374 LYS A O 1
ATOM 2959 N N . LYS A 1 375 ? -2.180 -43.826 14.612 1.00 61.72 375 LYS A N 1
ATOM 2960 C CA . LYS A 1 375 ? -3.454 -43.619 13.903 1.00 61.72 375 LYS A CA 1
ATOM 2961 C C . LYS A 1 375 ? -3.494 -44.451 12.627 1.00 61.72 375 LYS A C 1
ATOM 2963 O O . LYS A 1 375 ? -4.598 -44.957 12.321 1.00 61.72 375 LYS A O 1
#

pLDDT: mean 78.23, std 18.75, range [26.48, 97.5]